Protein AF-A0A9X7PK60-F1 (afdb_monomer_lite)

Sequence (329 aa):
MDEAWLAFNPKISAFTTFVESELHIIEKRPQDRAWNMFLLDLDPHLLDILLQQPSKYEPFDTRSIVYINPAERTCKILRFLMTNQRHAFVLATPFEISLEQALSITVDMEGFQLYSQEENNQMAILKEELMAKYYQILAEEERNLKERASRTKVHLQEEMDDQNQTIPNLDKKINKWGKRIRSQEEMDEDLAKRFQALNSPYMKRKAELLIQSARQHILQQHTVKEDSEQSDMTTEEKVAMKKREERKEKILNHKVAGEMYINGNPRKWKELVLYKFNAVYRNEMTLPQLLDYLKRNNITFNQSEKLVIYPIREFLLYIAKEVGKDLNV

Structure (mmCIF, N/CA/C/O backbone):
data_AF-A0A9X7PK60-F1
#
_entry.id   AF-A0A9X7PK60-F1
#
loop_
_atom_site.group_PDB
_atom_site.id
_atom_site.type_symbol
_atom_site.label_atom_id
_atom_site.label_alt_id
_atom_site.label_comp_id
_atom_site.label_asym_id
_atom_site.label_entity_id
_atom_site.label_seq_id
_atom_site.pdbx_PDB_ins_code
_atom_site.Cartn_x
_atom_site.Cartn_y
_atom_site.Cartn_z
_atom_site.occupancy
_atom_site.B_iso_or_equiv
_atom_site.auth_seq_id
_atom_site.auth_comp_id
_atom_site.auth_asym_id
_atom_site.auth_atom_id
_atom_site.pdbx_PDB_model_num
ATOM 1 N N . MET A 1 1 ? -30.629 -22.079 19.087 1.00 35.59 1 MET A N 1
ATOM 2 C CA . MET A 1 1 ? -30.264 -21.291 20.278 1.00 35.59 1 MET A CA 1
ATOM 3 C C . MET A 1 1 ? -29.523 -20.099 19.723 1.00 35.59 1 MET A C 1
ATOM 5 O O . MET A 1 1 ? -28.493 -20.293 19.094 1.00 35.59 1 MET A O 1
ATOM 9 N N . ASP A 1 2 ? -30.177 -18.946 19.740 1.00 35.53 2 ASP A N 1
ATOM 10 C CA . ASP A 1 2 ? -29.937 -17.836 18.821 1.00 35.53 2 ASP A CA 1
ATOM 11 C C . ASP A 1 2 ? -28.570 -17.157 19.014 1.00 35.53 2 ASP A C 1
ATOM 13 O O . ASP A 1 2 ? -28.456 -16.160 19.710 1.00 35.53 2 ASP A O 1
ATOM 17 N N . GLU A 1 3 ? -27.540 -17.630 18.308 1.00 44.00 3 GLU A N 1
ATOM 18 C CA . GLU A 1 3 ? -26.334 -16.836 17.988 1.00 44.00 3 GLU A CA 1
ATOM 19 C C . GLU A 1 3 ? -26.627 -15.752 16.917 1.00 44.00 3 GLU A C 1
ATOM 21 O O . GLU A 1 3 ? -25.752 -14.985 16.526 1.00 44.00 3 GLU A O 1
ATOM 26 N N . ALA A 1 4 ? -27.879 -15.665 16.452 1.00 44.84 4 ALA A N 1
ATOM 27 C CA . ALA A 1 4 ? -28.353 -14.883 15.307 1.00 44.84 4 ALA A CA 1
ATOM 28 C C . ALA A 1 4 ? -28.484 -13.363 15.541 1.00 44.84 4 ALA A C 1
ATOM 30 O O . ALA A 1 4 ? -29.093 -12.668 14.731 1.00 44.84 4 ALA A O 1
ATOM 31 N N . TRP A 1 5 ? -27.947 -12.839 16.643 1.00 49.00 5 TRP A N 1
ATOM 32 C CA . TRP A 1 5 ? -28.059 -11.416 16.999 1.00 49.00 5 TRP A CA 1
ATOM 33 C C . TRP A 1 5 ? -26.882 -10.585 16.489 1.00 49.00 5 TRP A C 1
ATOM 35 O O . TRP A 1 5 ? -26.960 -9.362 16.431 1.00 49.00 5 TRP A O 1
ATOM 45 N N . LEU A 1 6 ? -25.805 -11.254 16.082 1.00 52.59 6 LEU A N 1
ATOM 46 C CA . LEU A 1 6 ? -24.677 -10.649 15.401 1.00 52.59 6 LEU A CA 1
ATOM 47 C C . LEU A 1 6 ? -24.702 -11.112 13.947 1.00 52.59 6 LEU A C 1
ATOM 49 O O . LEU A 1 6 ? -24.529 -12.295 13.665 1.00 52.59 6 LEU A O 1
ATOM 53 N N . ALA A 1 7 ? -24.802 -10.175 13.004 1.00 52.19 7 ALA A N 1
ATOM 54 C CA . ALA A 1 7 ? -24.423 -10.417 11.608 1.00 52.19 7 ALA A CA 1
ATOM 55 C C . ALA A 1 7 ? -22.889 -10.565 11.464 1.00 52.19 7 ALA A C 1
ATOM 57 O O . ALA A 1 7 ? -22.293 -10.133 10.482 1.00 52.19 7 ALA A O 1
ATOM 58 N N . PHE A 1 8 ? -22.231 -11.128 12.479 1.00 53.69 8 PHE A N 1
ATOM 59 C CA . PHE A 1 8 ? -20.800 -11.334 12.553 1.00 53.69 8 PHE A CA 1
ATOM 60 C C . PHE A 1 8 ? -20.541 -12.787 12.913 1.00 53.69 8 PHE A C 1
ATOM 62 O O . PHE A 1 8 ? -20.835 -13.238 14.019 1.00 53.69 8 PHE A O 1
ATOM 69 N N . ASN A 1 9 ? -19.962 -13.512 11.963 1.00 56.47 9 ASN A N 1
ATOM 70 C CA . ASN A 1 9 ? -19.426 -14.833 12.206 1.00 56.47 9 ASN A CA 1
ATOM 71 C C . ASN A 1 9 ? -17.910 -14.776 11.968 1.00 56.47 9 ASN A C 1
ATOM 73 O O . ASN A 1 9 ? -17.496 -14.695 10.806 1.00 56.47 9 ASN A O 1
ATOM 77 N N . PRO A 1 10 ? -17.079 -14.861 13.027 1.00 56.91 10 PRO A N 1
ATOM 78 C CA . PRO A 1 10 ? -15.626 -14.737 12.910 1.00 56.91 10 PRO A CA 1
ATOM 79 C C . PRO A 1 10 ? -15.004 -15.833 12.030 1.00 56.91 10 PRO A C 1
ATOM 81 O O . PRO A 1 10 ? -13.883 -15.679 11.559 1.00 56.91 10 PRO A O 1
ATOM 84 N N . LYS A 1 11 ? -15.729 -16.935 11.782 1.00 51.25 11 LYS A N 1
ATOM 85 C CA . LYS A 1 11 ? -15.290 -18.037 10.914 1.00 51.25 11 LYS A CA 1
ATOM 86 C C . LYS A 1 11 ? -15.609 -17.814 9.431 1.00 51.25 11 LYS A C 1
ATOM 88 O O . LYS A 1 11 ? -15.045 -18.519 8.602 1.00 51.25 11 LYS A O 1
ATOM 93 N N . ILE A 1 12 ? -16.526 -16.899 9.097 1.00 50.97 12 ILE A N 1
ATOM 94 C CA . ILE A 1 12 ? -17.010 -16.683 7.720 1.00 50.97 12 ILE A CA 1
ATOM 95 C C . ILE A 1 12 ? -16.394 -15.420 7.111 1.00 50.97 12 ILE A C 1
ATOM 97 O O . ILE A 1 12 ? -15.956 -15.455 5.963 1.00 50.97 12 ILE A O 1
ATOM 101 N N . SER A 1 13 ? -16.319 -14.317 7.860 1.00 51.28 13 SER A N 1
ATOM 102 C CA . SER A 1 13 ? -15.685 -13.085 7.383 1.00 51.28 13 SER A CA 1
ATOM 103 C C . SER A 1 13 ? -15.156 -12.233 8.533 1.00 51.28 13 SER A C 1
ATOM 105 O O . SER A 1 13 ? -15.843 -12.014 9.526 1.00 51.28 13 SER A O 1
ATOM 107 N N . ALA A 1 14 ? -13.953 -11.677 8.359 1.00 57.66 14 ALA A N 1
ATOM 108 C CA . ALA A 1 14 ? -13.414 -10.630 9.237 1.00 57.66 14 ALA A CA 1
ATOM 109 C C . ALA A 1 14 ? -14.111 -9.266 9.036 1.00 57.66 14 ALA A C 1
ATOM 111 O O . ALA A 1 14 ? -13.869 -8.321 9.786 1.00 57.66 14 ALA A O 1
ATOM 112 N N . PHE A 1 15 ? -14.963 -9.173 8.012 1.00 58.00 15 PHE A N 1
ATOM 113 C CA . PHE A 1 15 ? -15.719 -7.986 7.644 1.00 58.00 15 PHE A CA 1
ATOM 114 C C . PHE A 1 15 ? -17.101 -7.998 8.291 1.00 58.00 15 PHE A C 1
ATOM 116 O O . PHE A 1 15 ? -17.813 -9.005 8.208 1.00 58.00 15 PHE A O 1
ATOM 123 N N . THR A 1 16 ? -17.494 -6.856 8.850 1.00 63.47 16 THR A N 1
ATOM 124 C CA . THR A 1 16 ? -18.871 -6.554 9.247 1.00 63.47 16 THR A CA 1
ATOM 125 C C . THR A 1 16 ? -19.362 -5.301 8.534 1.00 63.47 16 THR A C 1
ATOM 127 O O . THR A 1 16 ? -18.618 -4.345 8.312 1.00 63.47 16 THR A O 1
ATOM 130 N N . THR A 1 17 ? -20.637 -5.301 8.159 1.00 60.28 17 THR A N 1
ATOM 131 C CA . THR A 1 17 ? -21.335 -4.108 7.670 1.00 60.28 17 THR A CA 1
ATOM 132 C C . THR A 1 17 ? -22.274 -3.634 8.764 1.00 60.28 17 THR A C 1
ATOM 134 O O . THR A 1 17 ? -23.221 -4.345 9.100 1.00 60.28 17 THR A O 1
ATOM 137 N N . PHE A 1 18 ? -22.011 -2.456 9.320 1.00 64.56 18 PHE A N 1
ATOM 138 C CA . PHE A 1 18 ? -22.894 -1.843 10.310 1.00 64.56 18 PHE A CA 1
ATOM 139 C C . PHE A 1 18 ? -24.037 -1.090 9.633 1.00 64.56 18 PHE A C 1
ATOM 141 O O . PHE A 1 18 ? -23.865 -0.496 8.564 1.00 64.56 18 PHE A O 1
ATOM 148 N N . VAL A 1 19 ? -25.206 -1.092 10.271 1.00 64.12 19 VAL A N 1
ATOM 149 C CA . VAL A 1 19 ? -26.346 -0.272 9.840 1.00 64.12 19 VAL A CA 1
ATOM 150 C C . VAL A 1 19 ? -26.100 1.182 10.257 1.00 64.12 19 VAL A C 1
ATOM 152 O O . VAL A 1 19 ? -25.475 1.449 11.283 1.00 64.12 19 VAL A O 1
ATOM 155 N N . GLU A 1 20 ? -26.611 2.155 9.495 1.00 58.06 20 GLU A N 1
ATOM 156 C CA . GLU A 1 20 ? -26.422 3.587 9.791 1.00 58.06 20 GLU A CA 1
ATOM 157 C C . GLU A 1 20 ? -26.856 3.963 11.219 1.00 58.06 20 GLU A C 1
ATOM 159 O O . GLU A 1 20 ? -26.215 4.800 11.847 1.00 58.06 20 GLU A O 1
ATOM 164 N N . SER A 1 21 ? -27.872 3.305 11.785 1.00 58.81 21 SER A N 1
ATOM 165 C CA . SER A 1 21 ? -28.301 3.500 13.177 1.00 58.81 21 SER A CA 1
ATOM 166 C C . SER A 1 21 ? -27.257 3.071 14.212 1.00 58.81 21 SER A C 1
ATOM 168 O O . SER A 1 21 ? -27.095 3.750 15.221 1.00 58.81 21 SER A O 1
ATOM 170 N N . GLU A 1 22 ? -26.524 1.982 13.966 1.00 66.94 22 GLU A N 1
ATOM 171 C CA . GLU A 1 22 ? -25.435 1.543 14.848 1.00 66.94 22 GLU A CA 1
ATOM 172 C C . GLU A 1 22 ? -24.284 2.552 14.794 1.00 66.94 22 GLU A C 1
ATOM 174 O O . GLU A 1 22 ? -23.721 2.898 15.828 1.00 66.94 22 GLU A O 1
ATOM 179 N N . LEU A 1 23 ? -24.012 3.123 13.613 1.00 65.50 23 LEU A N 1
ATOM 180 C CA . LEU A 1 23 ? -22.963 4.128 13.427 1.00 65.50 23 LEU A CA 1
ATOM 181 C C . LEU A 1 23 ? -23.170 5.415 14.241 1.00 65.50 23 LEU A C 1
ATOM 183 O O . LEU A 1 23 ? -22.184 6.033 14.647 1.00 65.50 23 LEU A O 1
ATOM 187 N N . HIS A 1 24 ? -24.424 5.797 14.501 1.00 62.59 24 HIS A N 1
ATOM 188 C CA . HIS A 1 24 ? -24.770 6.998 15.272 1.00 62.59 24 HIS A CA 1
ATOM 189 C C . HIS A 1 24 ? -24.642 6.815 16.791 1.00 62.59 24 HIS A C 1
ATOM 191 O O . HIS A 1 24 ? -24.513 7.805 17.505 1.00 62.59 24 HIS A O 1
ATOM 197 N N . ILE A 1 25 ? -24.682 5.576 17.291 1.00 65.62 25 ILE A N 1
ATOM 198 C CA . ILE A 1 25 ? -24.616 5.273 18.734 1.00 65.62 25 ILE A CA 1
ATOM 199 C C . ILE A 1 25 ? -23.157 5.135 19.205 1.00 65.62 25 ILE A C 1
ATOM 201 O O . ILE A 1 25 ? -22.867 5.189 20.400 1.00 65.62 25 ILE A O 1
ATOM 205 N N . ILE A 1 26 ? -22.216 4.976 18.273 1.00 70.69 26 ILE A N 1
ATOM 206 C CA . ILE A 1 26 ? -20.813 4.744 18.603 1.00 70.69 26 ILE A CA 1
ATOM 207 C C . ILE A 1 26 ? -20.111 6.062 18.919 1.00 70.69 26 ILE A C 1
ATOM 209 O O . ILE A 1 26 ? -19.742 6.830 18.028 1.00 70.69 26 ILE A O 1
ATOM 213 N N . GLU A 1 27 ? -19.848 6.275 20.201 1.00 68.38 27 GLU A N 1
ATOM 214 C CA . GLU A 1 27 ? -18.969 7.337 20.675 1.00 68.38 27 GLU A CA 1
ATOM 215 C C . GLU A 1 27 ? -17.544 6.824 20.878 1.00 68.38 27 GLU A C 1
ATOM 217 O O . GLU A 1 27 ? -17.324 5.746 21.431 1.00 68.38 27 GLU A O 1
ATOM 222 N N . LYS A 1 28 ? -16.561 7.633 20.472 1.00 71.31 28 LYS A N 1
ATOM 223 C CA . LYS A 1 28 ? -15.145 7.282 20.589 1.00 71.31 28 LYS A CA 1
ATOM 224 C C . LYS A 1 28 ? -14.696 7.349 22.042 1.00 71.31 28 LYS A C 1
ATOM 226 O O . LYS A 1 28 ? -14.626 8.429 22.637 1.00 71.31 28 LYS A O 1
ATOM 231 N N . ARG A 1 29 ? -14.334 6.201 22.598 1.00 72.94 29 ARG A N 1
ATOM 232 C CA . ARG A 1 29 ? -13.868 6.094 23.978 1.00 72.94 29 ARG A CA 1
ATOM 233 C C . ARG A 1 29 ? -12.337 6.234 24.064 1.00 72.94 29 ARG A C 1
ATOM 235 O O . ARG A 1 29 ? -11.646 6.065 23.055 1.00 72.94 29 ARG A O 1
ATOM 242 N N . PRO A 1 30 ? -11.760 6.550 25.243 1.00 71.31 30 PRO A N 1
ATOM 243 C CA . PRO A 1 30 ? -10.302 6.562 25.440 1.00 71.31 30 PRO A CA 1
ATOM 244 C C . PRO A 1 30 ? -9.621 5.265 24.984 1.00 71.31 30 PRO A C 1
ATOM 246 O O . PRO A 1 30 ? -8.510 5.290 24.463 1.00 71.31 30 PRO A O 1
ATOM 249 N N . GLN A 1 31 ? -10.339 4.153 25.109 1.00 73.88 31 GLN A N 1
ATOM 250 C CA . GLN A 1 31 ? -9.932 2.822 24.678 1.00 73.88 31 GLN A CA 1
ATOM 251 C C . GLN A 1 31 ? -9.703 2.735 23.172 1.00 73.88 31 GLN A C 1
ATOM 253 O O . GLN A 1 31 ? -8.665 2.266 22.715 1.00 73.88 31 GLN A O 1
ATOM 258 N N . ASP A 1 32 ? -10.622 3.288 22.388 1.00 74.50 32 ASP A N 1
ATOM 259 C CA . ASP A 1 32 ? -10.477 3.330 20.938 1.00 74.50 32 ASP A CA 1
ATOM 260 C C . ASP A 1 32 ? -9.268 4.196 20.539 1.00 74.50 32 ASP A C 1
ATOM 262 O O . ASP A 1 32 ? -8.553 3.908 19.582 1.00 74.50 32 ASP A O 1
ATOM 266 N N . ARG A 1 33 ? -8.948 5.245 21.309 1.00 76.62 33 ARG A N 1
ATOM 267 C CA . ARG A 1 33 ? -7.730 6.039 21.070 1.00 76.62 33 ARG A CA 1
ATOM 268 C C . ARG A 1 33 ? -6.458 5.227 21.313 1.00 76.62 33 ARG A C 1
ATOM 270 O O . ARG A 1 33 ? -5.539 5.347 20.512 1.00 76.62 33 ARG A O 1
ATOM 277 N N . ALA A 1 34 ? -6.416 4.392 22.352 1.00 76.88 34 ALA A N 1
ATOM 278 C CA . ALA A 1 34 ? -5.273 3.516 22.619 1.00 76.88 34 ALA A CA 1
ATOM 279 C C . ALA A 1 34 ? -5.049 2.512 21.476 1.00 76.88 34 ALA A C 1
ATOM 281 O O . ALA A 1 34 ? -3.928 2.374 20.996 1.00 76.88 34 ALA A O 1
ATOM 282 N N . TRP A 1 35 ? -6.124 1.908 20.962 1.00 77.94 35 TRP A N 1
ATOM 283 C CA . TRP A 1 35 ? -6.062 1.049 19.776 1.00 77.94 35 TRP A CA 1
ATOM 284 C C . TRP A 1 35 ? -5.596 1.797 18.523 1.00 77.94 35 TRP A C 1
ATOM 286 O O . TRP A 1 35 ? -4.784 1.269 17.772 1.00 77.94 35 TRP A O 1
ATOM 296 N N . ASN A 1 36 ? -6.053 3.035 18.301 1.00 80.50 36 ASN A N 1
ATOM 297 C CA . ASN A 1 36 ? -5.556 3.847 17.185 1.00 80.50 36 ASN A CA 1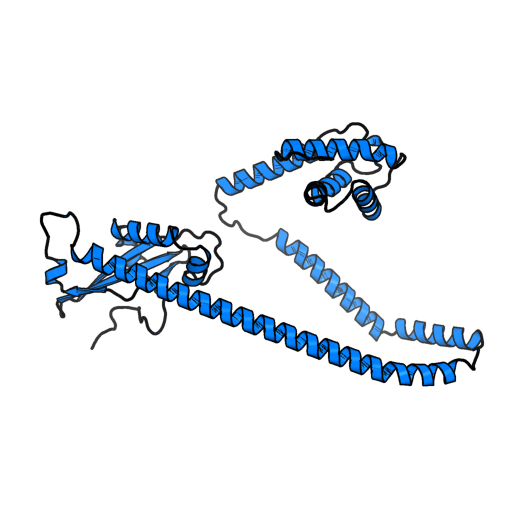
ATOM 298 C C . ASN A 1 36 ? -4.050 4.117 17.311 1.00 80.50 36 ASN A C 1
ATOM 300 O O . ASN A 1 36 ? -3.337 3.985 16.325 1.00 80.50 36 ASN A O 1
ATOM 304 N N . MET A 1 37 ? -3.564 4.465 18.507 1.00 77.38 37 MET A N 1
ATOM 305 C CA . MET A 1 37 ? -2.132 4.687 18.741 1.00 77.38 37 MET A CA 1
ATOM 306 C C . MET A 1 37 ? -1.320 3.412 18.504 1.00 77.38 37 MET A C 1
ATOM 308 O O . MET A 1 37 ? -0.338 3.454 17.777 1.00 77.38 37 MET A O 1
ATOM 312 N N . PHE A 1 38 ? -1.778 2.272 19.025 1.00 81.44 38 PHE A N 1
ATOM 313 C CA . PHE A 1 38 ? -1.144 0.977 18.777 1.00 81.44 38 PHE A CA 1
ATOM 314 C C . PHE A 1 38 ? -1.054 0.651 17.279 1.00 81.44 38 PHE A C 1
ATOM 316 O O . PHE A 1 38 ? -0.006 0.219 16.809 1.00 81.44 38 PHE A O 1
ATOM 323 N N . LEU A 1 39 ? -2.125 0.889 16.516 1.00 78.75 39 LEU A N 1
ATOM 324 C CA . LEU A 1 39 ? -2.124 0.650 15.071 1.00 78.75 39 LEU A CA 1
ATOM 325 C C . LEU A 1 39 ? -1.248 1.642 14.295 1.00 78.75 39 LEU A C 1
ATOM 327 O O . LEU A 1 39 ? -0.683 1.267 13.273 1.00 78.75 39 LEU A O 1
ATOM 331 N N . LEU A 1 40 ? -1.125 2.886 14.765 1.00 77.06 40 LEU A N 1
ATOM 332 C CA . LEU A 1 40 ? -0.203 3.875 14.198 1.00 77.06 40 LEU A CA 1
ATOM 333 C C . LEU A 1 40 ? 1.266 3.531 14.484 1.00 77.06 40 LEU A C 1
ATOM 335 O O . LEU A 1 40 ? 2.126 3.855 13.669 1.00 77.06 40 LEU A O 1
ATOM 339 N N . ASP A 1 41 ? 1.539 2.870 15.610 1.00 78.62 41 ASP A N 1
ATOM 340 C CA . ASP A 1 41 ? 2.875 2.404 15.996 1.00 78.62 41 ASP A CA 1
ATOM 341 C C . ASP A 1 41 ? 3.283 1.088 15.295 1.00 78.62 41 ASP A C 1
ATOM 343 O O . ASP A 1 41 ? 4.442 0.675 15.385 1.00 78.62 41 ASP A O 1
ATOM 347 N N . LEU A 1 42 ? 2.358 0.400 14.610 1.00 78.75 42 LEU A N 1
ATOM 348 C CA . LEU A 1 42 ? 2.664 -0.807 13.835 1.00 78.75 42 LEU A CA 1
ATOM 349 C C . LEU A 1 42 ? 3.414 -0.481 12.538 1.00 78.75 42 LEU A C 1
ATOM 351 O O . LEU A 1 42 ? 3.239 0.573 11.927 1.00 78.75 42 LEU A O 1
ATOM 355 N N . ASP A 1 43 ? 4.208 -1.447 12.069 1.00 74.94 43 ASP A N 1
ATOM 356 C CA . ASP A 1 43 ? 4.888 -1.334 10.781 1.00 74.94 43 ASP A CA 1
ATOM 357 C C . ASP A 1 43 ? 3.865 -1.166 9.637 1.00 74.94 43 ASP A C 1
ATOM 359 O O . ASP A 1 43 ? 2.890 -1.928 9.573 1.00 74.94 43 ASP A O 1
ATOM 363 N N . PRO A 1 44 ? 4.096 -0.249 8.674 1.00 73.62 44 PRO A N 1
ATOM 364 C CA . PRO A 1 44 ? 3.156 0.018 7.580 1.00 73.62 44 PRO A CA 1
ATOM 365 C C . PRO A 1 44 ? 2.764 -1.232 6.779 1.00 73.62 44 PRO A C 1
ATOM 367 O O . PRO A 1 44 ? 1.614 -1.383 6.383 1.00 73.62 44 PRO A O 1
ATOM 370 N N . HIS A 1 45 ? 3.697 -2.172 6.608 1.00 73.56 45 HIS A N 1
ATOM 371 C CA . HIS A 1 45 ? 3.449 -3.435 5.909 1.00 73.56 45 HIS A CA 1
ATOM 372 C C . HIS A 1 45 ? 2.480 -4.368 6.648 1.00 73.56 45 HIS A C 1
ATOM 374 O O . HIS A 1 45 ? 1.745 -5.121 6.012 1.00 73.56 45 HIS A O 1
ATOM 380 N N . LEU A 1 46 ? 2.450 -4.329 7.983 1.00 74.62 46 LEU A N 1
ATOM 381 C CA . LEU A 1 46 ? 1.489 -5.108 8.770 1.00 74.62 46 LEU A CA 1
ATOM 382 C C . LEU A 1 46 ? 0.097 -4.483 8.699 1.00 74.62 46 LEU A C 1
ATOM 384 O O . LEU A 1 46 ? -0.901 -5.201 8.634 1.00 74.62 46 LEU A O 1
ATOM 388 N N . LEU A 1 47 ? 0.037 -3.150 8.664 1.00 73.25 47 LEU A N 1
ATOM 389 C CA . LEU A 1 47 ? -1.207 -2.416 8.468 1.00 73.25 47 LEU A CA 1
ATOM 390 C C . LEU A 1 47 ? -1.801 -2.689 7.076 1.00 73.25 47 LEU A C 1
ATOM 392 O O . LEU A 1 47 ? -3.003 -2.919 6.968 1.00 73.25 47 LEU A O 1
ATOM 396 N N . ASP A 1 48 ? -0.964 -2.761 6.036 1.00 73.25 48 ASP A N 1
ATOM 397 C CA . ASP A 1 48 ? -1.379 -3.151 4.680 1.00 73.25 48 ASP A CA 1
ATOM 398 C C . ASP A 1 48 ? -2.015 -4.547 4.648 1.00 73.25 48 ASP A C 1
ATOM 400 O O . ASP A 1 48 ? -3.042 -4.760 4.000 1.00 73.25 48 ASP A O 1
ATOM 404 N N . ILE A 1 49 ? -1.433 -5.504 5.379 1.00 74.75 49 ILE A N 1
ATOM 405 C CA . ILE A 1 49 ? -1.985 -6.861 5.501 1.00 74.75 49 ILE A CA 1
ATOM 406 C C . ILE A 1 49 ? -3.346 -6.835 6.191 1.00 74.75 49 ILE A C 1
ATOM 408 O O . ILE A 1 49 ? -4.264 -7.543 5.769 1.00 74.75 49 ILE A O 1
ATOM 412 N N . LEU A 1 50 ? -3.483 -6.035 7.249 1.00 72.50 50 LEU A N 1
ATOM 413 C CA . LEU A 1 50 ? -4.729 -5.922 8.000 1.00 72.50 50 LEU A CA 1
ATOM 414 C C . LEU A 1 50 ? -5.841 -5.283 7.159 1.00 72.50 50 LEU A C 1
ATOM 416 O O . LEU A 1 50 ? -6.966 -5.777 7.162 1.00 72.50 50 LEU A O 1
ATOM 420 N N . LEU A 1 51 ? -5.521 -4.229 6.406 1.00 69.00 51 LEU A N 1
ATOM 421 C CA . LEU A 1 51 ? -6.472 -3.521 5.546 1.00 69.00 51 LEU A CA 1
ATOM 422 C C . LEU A 1 51 ? -6.760 -4.260 4.229 1.00 69.00 51 LEU A C 1
ATOM 424 O O . LEU A 1 51 ? -7.698 -3.894 3.523 1.00 69.00 51 LEU A O 1
ATOM 428 N N . GLN A 1 52 ? -5.974 -5.294 3.891 1.00 65.00 52 GLN A N 1
ATOM 429 C CA . GLN A 1 52 ? -6.062 -6.076 2.645 1.00 65.00 52 GLN A CA 1
ATOM 430 C C . GLN A 1 52 ? -6.070 -5.219 1.364 1.00 65.00 52 GLN A C 1
ATOM 432 O O . GLN A 1 52 ? -6.458 -5.683 0.290 1.00 65.00 52 GLN A O 1
ATOM 437 N N . GLN A 1 53 ? -5.628 -3.967 1.463 1.00 58.25 53 GLN A N 1
ATOM 438 C CA . GLN A 1 53 ? -5.514 -3.021 0.366 1.00 58.25 53 GLN A CA 1
ATOM 439 C C . GLN A 1 53 ? -4.160 -2.318 0.476 1.00 58.25 53 GLN A C 1
ATOM 441 O O . GLN A 1 53 ? -3.744 -1.980 1.584 1.00 58.25 53 GLN A O 1
ATOM 446 N N . PRO A 1 54 ? -3.465 -2.085 -0.651 1.00 46.69 54 PRO A N 1
ATOM 447 C CA . PRO A 1 54 ? -2.221 -1.332 -0.639 1.00 46.69 54 PRO A CA 1
ATOM 448 C C . PRO A 1 54 ? -2.524 0.083 -0.145 1.00 46.69 54 PRO A C 1
ATOM 450 O O . PRO A 1 54 ? -3.276 0.814 -0.797 1.00 46.69 54 PRO A O 1
ATOM 453 N N . SER A 1 55 ? -1.972 0.450 1.011 1.00 46.41 55 SER A N 1
ATOM 454 C CA . SER A 1 55 ? -2.177 1.747 1.649 1.00 46.41 55 SER A CA 1
ATOM 455 C C . SER A 1 55 ? -2.014 2.909 0.670 1.00 46.41 55 SER A C 1
ATOM 457 O O . SER A 1 55 ? -0.926 3.336 0.285 1.00 46.41 55 SER A O 1
ATOM 459 N N . LYS A 1 56 ? -3.147 3.511 0.326 1.00 49.00 56 LYS A N 1
ATOM 460 C CA . LYS A 1 56 ? -3.219 4.945 0.075 1.00 49.00 56 LYS A CA 1
ATOM 461 C C . LYS A 1 56 ? -3.904 5.577 1.269 1.00 49.00 56 LYS A C 1
ATOM 463 O O . LYS A 1 56 ? -5.073 5.898 1.155 1.00 49.00 56 LYS A O 1
ATOM 468 N N . TYR A 1 57 ? -3.186 5.703 2.389 1.00 52.91 57 TYR A N 1
ATOM 469 C CA . TYR A 1 57 ? -3.512 6.603 3.508 1.00 52.91 57 TYR A CA 1
ATOM 470 C C . TYR A 1 57 ? -5.015 6.796 3.783 1.00 52.91 57 TYR A C 1
ATOM 472 O O . TYR A 1 57 ? -5.463 7.929 3.967 1.00 52.91 57 TYR A O 1
ATOM 480 N N . GLU A 1 58 ? -5.820 5.728 3.756 1.00 59.91 58 GLU A N 1
ATOM 481 C CA . GLU A 1 58 ? -7.234 5.891 4.057 1.00 59.91 58 GLU A CA 1
ATOM 482 C C . GLU A 1 58 ? -7.324 6.172 5.558 1.00 59.91 58 GLU A C 1
ATOM 484 O O . GLU A 1 58 ? -6.711 5.445 6.349 1.00 59.91 58 GLU A O 1
ATOM 489 N N . PRO A 1 59 ? -8.026 7.239 5.972 1.00 66.12 59 PRO A N 1
ATOM 490 C CA . PRO A 1 59 ? -8.231 7.499 7.382 1.00 66.12 59 PRO A CA 1
ATOM 491 C C . PRO A 1 59 ? -8.974 6.300 7.970 1.00 66.12 59 PRO A C 1
ATOM 493 O O . PRO A 1 59 ? -10.097 5.988 7.572 1.00 66.12 59 PRO A O 1
ATOM 496 N N . PHE A 1 60 ? -8.315 5.613 8.896 1.00 72.81 60 PHE A N 1
ATOM 497 C CA . PHE A 1 60 ? -8.920 4.553 9.678 1.00 72.81 60 PHE A CA 1
ATOM 498 C C . PHE A 1 60 ? -9.301 5.089 11.053 1.00 72.81 60 PHE A C 1
ATOM 500 O O . PHE A 1 60 ? -8.602 5.919 11.636 1.00 72.81 60 PHE A O 1
ATOM 507 N N . ASP A 1 61 ? -10.429 4.615 11.568 1.00 77.38 61 ASP A N 1
ATOM 508 C CA . ASP A 1 61 ? -10.900 4.964 12.902 1.00 77.38 61 ASP A CA 1
ATOM 509 C C . ASP A 1 61 ? -11.299 3.689 13.632 1.00 77.38 61 ASP A C 1
ATOM 511 O O . ASP A 1 61 ? -12.244 3.000 13.237 1.00 77.38 61 ASP A O 1
ATOM 515 N N . THR A 1 62 ? -10.571 3.348 14.693 1.00 78.25 62 THR A N 1
ATOM 516 C CA . THR A 1 62 ? -11.002 2.259 15.568 1.00 78.25 62 THR A CA 1
ATOM 517 C C . THR A 1 62 ? -12.188 2.696 16.412 1.00 78.25 62 THR A C 1
ATOM 519 O O . THR A 1 62 ? -12.262 3.823 16.911 1.00 78.25 62 THR A O 1
ATOM 522 N N . ARG A 1 63 ? -13.139 1.780 16.546 1.00 77.00 63 ARG A N 1
ATOM 523 C CA . ARG A 1 63 ? -14.405 1.969 17.235 1.00 77.00 63 ARG A CA 1
ATOM 524 C C . ARG A 1 63 ? -14.808 0.686 17.946 1.00 77.00 63 ARG A C 1
ATOM 526 O O . ARG A 1 63 ? -14.333 -0.408 17.628 1.00 77.00 63 ARG A O 1
ATOM 533 N N . SER A 1 64 ? -15.698 0.834 18.919 1.00 76.81 64 SER A N 1
ATOM 534 C CA . SER A 1 64 ? -16.194 -0.282 19.710 1.00 76.81 64 SER A CA 1
ATOM 535 C C . SER A 1 64 ? -17.702 -0.265 19.863 1.00 76.81 64 SER A C 1
ATOM 537 O O . SER A 1 64 ? -18.324 0.792 19.958 1.00 76.81 64 SER A O 1
ATOM 539 N N . ILE A 1 65 ? -18.287 -1.460 19.884 1.00 75.88 65 ILE A N 1
ATOM 540 C CA . ILE A 1 65 ? -19.700 -1.672 20.198 1.00 75.88 65 ILE A CA 1
ATOM 541 C C . ILE A 1 65 ? -19.785 -2.765 21.254 1.00 75.88 65 ILE A C 1
ATOM 543 O O . ILE A 1 65 ? -19.077 -3.772 21.190 1.00 75.88 65 ILE A O 1
ATOM 547 N N . VAL A 1 66 ? -20.670 -2.553 22.223 1.00 76.31 66 VAL A N 1
ATOM 548 C CA . VAL A 1 66 ? -20.987 -3.531 23.259 1.00 76.31 66 VAL A CA 1
ATOM 549 C C . VAL A 1 66 ? -22.378 -4.083 22.994 1.00 76.31 66 VAL A C 1
ATOM 551 O O . VAL A 1 66 ? -23.354 -3.337 22.959 1.00 76.31 66 VAL A O 1
ATOM 554 N N . TYR A 1 67 ? -22.465 -5.397 22.842 1.00 76.25 67 TYR A N 1
ATOM 555 C CA . TYR A 1 67 ? -23.717 -6.131 22.748 1.00 76.25 67 TYR A CA 1
ATOM 556 C C . TYR A 1 67 ? -24.019 -6.753 24.105 1.00 76.25 67 TYR A C 1
ATOM 558 O O . TYR A 1 67 ? -23.195 -7.474 24.664 1.00 76.25 67 TYR A O 1
ATOM 566 N N . ILE A 1 68 ? -25.198 -6.465 24.646 1.00 75.31 68 ILE A N 1
ATOM 567 C CA . ILE A 1 68 ? -25.616 -6.955 25.960 1.00 75.31 68 ILE A CA 1
ATOM 568 C C . ILE A 1 68 ? -26.647 -8.056 25.749 1.00 75.31 68 ILE A C 1
ATOM 570 O O . ILE A 1 68 ? -27.701 -7.808 25.163 1.00 75.31 68 ILE A O 1
ATOM 574 N N . ASN A 1 69 ? -26.361 -9.257 26.253 1.00 79.56 69 ASN A N 1
ATOM 575 C CA . ASN A 1 69 ? -27.332 -10.337 26.342 1.00 79.56 69 ASN A CA 1
ATOM 576 C C . ASN A 1 69 ? -27.926 -10.376 27.764 1.00 79.56 69 ASN A C 1
ATOM 578 O O . ASN A 1 69 ? -27.287 -10.890 28.690 1.00 79.56 69 ASN A O 1
ATOM 582 N N . PRO A 1 70 ? -29.152 -9.860 27.973 1.00 76.06 70 PRO A N 1
ATOM 583 C CA . PRO A 1 70 ? -29.765 -9.835 29.297 1.00 76.06 70 PRO A CA 1
ATOM 584 C C . PRO A 1 70 ? -30.139 -11.231 29.814 1.00 76.06 70 PRO A C 1
ATOM 586 O O . PRO A 1 70 ? -30.202 -11.419 31.028 1.00 76.06 70 PRO A O 1
ATOM 589 N N . ALA A 1 71 ? -30.374 -12.209 28.930 1.00 79.00 71 ALA A N 1
ATOM 590 C CA . ALA A 1 71 ? -30.773 -13.560 29.324 1.00 79.00 71 ALA A CA 1
ATOM 591 C C . ALA A 1 71 ? -29.598 -14.355 29.912 1.00 79.00 71 ALA A C 1
ATOM 593 O O . ALA A 1 71 ? -29.742 -15.010 30.941 1.00 79.00 71 ALA A O 1
ATOM 594 N N . GLU A 1 72 ? -28.426 -14.252 29.285 1.00 79.44 72 GLU A N 1
ATOM 595 C CA . GLU A 1 72 ? -27.200 -14.930 29.727 1.00 79.44 72 GLU A CA 1
ATOM 596 C C . GLU A 1 72 ? -26.404 -14.111 30.750 1.00 79.44 72 GLU A C 1
ATOM 598 O O . GLU A 1 72 ? -25.456 -14.622 31.340 1.00 79.44 72 GLU A O 1
ATOM 603 N N . ARG A 1 73 ? -26.796 -12.849 30.984 1.00 79.31 73 ARG A N 1
ATOM 604 C CA . ARG A 1 73 ? -26.037 -11.876 31.786 1.00 79.31 73 ARG A CA 1
ATOM 605 C C . ARG A 1 73 ? -24.593 -11.748 31.296 1.00 79.31 73 ARG A C 1
ATOM 607 O O . ARG A 1 73 ? -23.664 -11.680 32.099 1.00 79.31 73 ARG A O 1
ATOM 614 N N . THR A 1 74 ? -24.411 -11.693 29.982 1.00 78.75 74 THR A N 1
ATOM 615 C CA . THR A 1 74 ? -23.107 -11.537 29.332 1.00 78.75 74 THR A CA 1
ATOM 616 C C . THR A 1 74 ? -23.098 -10.308 28.430 1.00 78.75 74 THR A C 1
ATOM 618 O O . THR A 1 74 ? -24.112 -9.910 27.855 1.00 78.75 74 THR A O 1
ATOM 621 N N . CYS A 1 75 ? -21.932 -9.687 28.317 1.00 75.75 75 CYS A N 1
ATOM 622 C CA . CYS A 1 75 ? -21.655 -8.543 27.466 1.00 75.75 75 CYS A CA 1
ATOM 623 C C . CYS A 1 75 ? -20.546 -8.936 26.495 1.00 75.75 75 CYS A C 1
ATOM 625 O O . CYS A 1 75 ? -19.479 -9.360 26.935 1.00 75.75 75 CYS A O 1
ATOM 627 N N . LYS A 1 76 ? -20.775 -8.769 25.191 1.00 77.31 76 LYS A N 1
ATOM 628 C CA . LYS A 1 76 ? -19.758 -8.976 24.156 1.00 77.31 76 LYS A CA 1
ATOM 629 C C . LYS A 1 76 ? -19.274 -7.636 23.627 1.00 77.31 76 LYS A C 1
ATOM 631 O O . LYS A 1 76 ? -20.078 -6.840 23.148 1.00 77.31 76 LYS A O 1
ATOM 636 N N . ILE A 1 77 ? -17.974 -7.384 23.694 1.00 76.56 77 ILE A N 1
ATOM 637 C CA . ILE A 1 77 ? -17.347 -6.176 23.159 1.00 76.56 77 ILE A CA 1
ATOM 638 C C . ILE A 1 77 ? -16.685 -6.522 21.834 1.00 76.56 77 ILE A C 1
ATOM 640 O O . ILE A 1 77 ? -15.809 -7.385 21.764 1.00 76.56 77 ILE A O 1
ATOM 644 N N . LEU A 1 78 ? -17.098 -5.821 20.784 1.00 76.62 78 LEU A N 1
ATOM 645 C CA . LEU A 1 78 ? -16.503 -5.907 19.461 1.00 76.62 78 LEU A CA 1
ATOM 646 C C . LEU A 1 78 ? -15.654 -4.669 19.206 1.00 76.62 78 LEU A C 1
ATOM 648 O O . LEU A 1 78 ? -16.134 -3.541 19.334 1.00 76.62 78 LEU A O 1
ATOM 652 N N . ARG A 1 79 ? -14.395 -4.896 18.825 1.00 78.56 79 ARG A N 1
ATOM 653 C CA . ARG A 1 79 ? -13.467 -3.863 18.356 1.00 78.56 79 ARG A CA 1
ATOM 654 C C . ARG A 1 79 ? -13.357 -3.963 16.849 1.00 78.56 79 ARG A C 1
ATOM 656 O O . ARG A 1 79 ? -13.039 -5.030 16.324 1.00 78.56 79 ARG A O 1
ATOM 663 N N . PHE A 1 80 ? -13.589 -2.857 16.163 1.00 77.06 80 PHE A N 1
ATOM 664 C CA . PHE A 1 80 ? -13.482 -2.814 14.716 1.00 77.06 80 PHE A CA 1
ATOM 665 C C . PHE A 1 80 ? -12.808 -1.540 14.240 1.00 77.06 80 PHE A C 1
ATOM 667 O O . PHE A 1 80 ? -12.800 -0.511 14.912 1.00 77.06 80 PHE A O 1
ATOM 674 N N . LEU A 1 81 ? -12.233 -1.637 13.055 1.00 77.44 81 LEU A N 1
ATOM 675 C CA . LEU A 1 81 ? -11.612 -0.552 12.331 1.00 77.44 81 LEU A CA 1
ATOM 676 C C . LEU A 1 81 ? -12.541 -0.149 11.194 1.00 77.44 81 LEU A C 1
ATOM 678 O O . LEU A 1 81 ? -12.849 -0.962 10.327 1.00 77.44 81 LEU A O 1
ATOM 682 N N . MET A 1 82 ? -12.996 1.099 11.222 1.00 72.00 82 MET A N 1
ATOM 683 C CA . MET A 1 82 ? -13.802 1.699 10.164 1.00 72.00 82 MET A CA 1
ATOM 684 C C . MET A 1 82 ? -12.890 2.337 9.121 1.00 72.00 82 MET A C 1
ATOM 686 O O . MET A 1 82 ? -12.045 3.161 9.474 1.00 72.00 82 MET A O 1
ATOM 690 N N . THR A 1 83 ? -13.105 2.006 7.849 1.00 69.19 83 THR A N 1
ATOM 691 C CA . THR A 1 83 ? -12.557 2.760 6.713 1.00 69.19 83 THR A CA 1
ATOM 692 C C . THR A 1 83 ? -13.655 3.580 6.030 1.00 69.19 83 THR A C 1
ATOM 694 O O . THR A 1 83 ? -14.853 3.371 6.254 1.00 69.19 83 THR A O 1
ATOM 697 N N . ASN A 1 84 ? -13.265 4.521 5.165 1.00 61.25 84 ASN A N 1
ATOM 698 C CA . ASN A 1 84 ? -14.197 5.385 4.424 1.00 61.25 84 ASN A CA 1
ATOM 699 C C . ASN A 1 84 ? -15.226 4.603 3.590 1.00 61.25 84 ASN A C 1
ATOM 701 O O . ASN A 1 84 ? -16.313 5.103 3.305 1.00 61.25 84 ASN A O 1
ATOM 705 N N . GLN A 1 85 ? -14.908 3.362 3.225 1.00 58.81 85 GLN A N 1
ATOM 706 C CA . GLN A 1 85 ? -15.718 2.523 2.346 1.00 58.81 85 GLN A CA 1
ATOM 707 C C . GLN A 1 85 ? -16.873 1.798 3.074 1.00 58.81 85 GLN A C 1
ATOM 709 O O . GLN A 1 85 ? -17.436 0.853 2.533 1.00 58.81 85 GLN A O 1
ATOM 714 N N . ARG A 1 86 ? -17.253 2.219 4.296 1.00 57.44 86 ARG A N 1
ATOM 715 C CA . ARG A 1 86 ? -18.271 1.568 5.164 1.00 57.44 86 ARG A CA 1
ATOM 716 C C . ARG A 1 86 ? -17.957 0.106 5.527 1.00 57.44 86 ARG A C 1
ATOM 718 O O . ARG A 1 86 ? -18.795 -0.572 6.120 1.00 57.44 86 ARG A O 1
ATOM 725 N N . HIS A 1 87 ? -16.762 -0.375 5.201 1.00 61.72 87 HIS A N 1
ATOM 726 C CA . HIS A 1 87 ? -16.279 -1.680 5.618 1.00 61.72 87 HIS A CA 1
ATOM 727 C C . HIS A 1 87 ? -15.675 -1.558 7.015 1.00 61.72 87 HIS A C 1
ATOM 729 O O . HIS A 1 87 ? -14.830 -0.693 7.261 1.00 61.72 87 HIS A O 1
ATOM 735 N N . ALA A 1 88 ? -16.129 -2.415 7.928 1.00 66.00 88 ALA A N 1
ATOM 736 C CA . ALA A 1 88 ? -15.555 -2.523 9.253 1.00 66.00 88 ALA A CA 1
ATOM 737 C C . ALA A 1 88 ? -14.774 -3.831 9.379 1.00 66.00 88 ALA A C 1
ATOM 739 O O . ALA A 1 88 ? -15.302 -4.912 9.109 1.00 66.00 88 ALA A O 1
ATOM 740 N N . PHE A 1 89 ? -13.513 -3.721 9.781 1.00 68.81 89 PHE A N 1
ATOM 741 C CA . PHE A 1 89 ? -12.639 -4.860 10.032 1.00 68.81 89 PHE A CA 1
ATOM 742 C C . PHE A 1 89 ? -12.643 -5.168 11.515 1.00 68.81 89 PHE A C 1
ATOM 744 O O . PHE A 1 89 ? -12.266 -4.313 12.312 1.00 68.81 89 PHE A O 1
ATOM 751 N N . VAL A 1 90 ? -13.038 -6.375 11.904 1.00 69.69 90 VAL A N 1
ATOM 752 C CA . VAL A 1 90 ? -12.946 -6.780 13.307 1.00 69.69 90 VAL A CA 1
ATOM 753 C C . VAL A 1 90 ? -11.481 -7.034 13.650 1.00 69.69 90 VAL A C 1
ATOM 755 O O . VAL A 1 90 ? -10.821 -7.851 13.013 1.00 69.69 90 VAL A O 1
ATOM 758 N N . LEU A 1 91 ? -10.969 -6.291 14.633 1.00 65.50 91 LEU A N 1
ATOM 759 C CA . LEU A 1 91 ? -9.551 -6.310 14.995 1.00 65.50 91 LEU A CA 1
ATOM 760 C C . LEU A 1 91 ? -9.197 -7.576 15.775 1.00 65.50 91 LEU A C 1
ATOM 762 O O . LEU A 1 91 ? -8.191 -8.208 15.490 1.00 65.50 91 LEU A O 1
ATOM 766 N N . ALA A 1 92 ? -10.036 -7.964 16.731 1.00 66.12 92 ALA A N 1
ATOM 767 C CA . ALA A 1 92 ? -9.759 -9.069 17.640 1.00 66.12 92 ALA A CA 1
ATOM 768 C C . ALA A 1 92 ? -10.997 -9.938 17.861 1.00 66.12 92 ALA A C 1
ATOM 770 O O . ALA A 1 92 ? -12.125 -9.548 17.541 1.00 66.12 92 ALA A O 1
ATOM 771 N N . THR A 1 93 ? -10.791 -11.117 18.447 1.00 66.81 93 THR A N 1
ATOM 772 C CA . THR A 1 93 ? -11.902 -11.952 18.900 1.00 66.81 93 THR A CA 1
ATOM 773 C C . THR A 1 93 ? -12.797 -11.169 19.868 1.00 66.81 93 THR A C 1
ATOM 775 O O . THR A 1 93 ? -12.269 -10.447 20.718 1.00 66.81 93 THR A O 1
ATOM 778 N N . PRO A 1 94 ? -14.133 -11.300 19.764 1.00 70.25 94 PRO A N 1
ATOM 779 C CA . PRO A 1 94 ? -15.061 -10.592 20.640 1.00 70.25 94 PRO A CA 1
ATOM 780 C C . PRO A 1 94 ? -14.750 -10.893 22.105 1.00 70.25 94 PRO A C 1
ATOM 782 O O . PRO A 1 94 ? -14.607 -12.058 22.475 1.00 70.25 94 PRO A O 1
ATOM 785 N N . PHE A 1 95 ? -14.670 -9.857 22.935 1.00 72.12 95 PHE A N 1
ATOM 786 C CA . PHE A 1 95 ? -14.415 -10.028 24.360 1.00 72.12 95 PHE A CA 1
ATOM 787 C C . PHE A 1 95 ? -15.724 -10.272 25.102 1.00 72.12 95 PHE A C 1
ATOM 789 O O . PHE A 1 95 ? -16.657 -9.487 24.953 1.00 72.12 95 PHE A O 1
ATOM 796 N N . GLU A 1 96 ? -15.798 -11.330 25.906 1.00 74.50 96 GLU A N 1
ATOM 797 C CA . GLU A 1 96 ? -16.987 -11.656 26.694 1.00 74.50 96 GLU A CA 1
ATOM 798 C C . GLU A 1 96 ? -16.756 -11.342 28.174 1.00 74.50 96 GLU A C 1
ATOM 800 O O . GLU A 1 96 ? -15.808 -11.824 28.789 1.00 74.50 96 GLU A O 1
ATOM 805 N N . ILE A 1 97 ? -17.646 -10.537 28.750 1.00 75.00 97 ILE A N 1
ATOM 806 C CA . ILE A 1 97 ? -17.637 -10.150 30.164 1.00 75.00 97 ILE A CA 1
ATOM 807 C C . ILE A 1 97 ? -18.974 -10.540 30.780 1.00 75.00 97 ILE A C 1
ATOM 809 O O . ILE A 1 97 ? -20.011 -10.452 30.125 1.00 75.00 97 ILE A O 1
ATOM 813 N N . SER A 1 98 ? -18.990 -10.909 32.057 1.00 79.00 98 SER A N 1
ATOM 814 C CA . SER A 1 98 ? -20.255 -10.982 32.791 1.00 79.00 98 SER A CA 1
ATOM 815 C C . SER A 1 98 ? -20.865 -9.586 33.000 1.00 79.00 98 SER A C 1
ATOM 817 O O . SER A 1 98 ? -20.168 -8.595 33.219 1.00 79.00 98 SER A O 1
ATOM 819 N N . LEU A 1 99 ? -22.193 -9.498 32.974 1.00 77.19 99 LEU A N 1
ATOM 820 C CA . LEU A 1 99 ? -22.931 -8.252 33.187 1.00 77.19 99 LEU A CA 1
ATOM 821 C C . LEU A 1 99 ? -22.646 -7.654 34.575 1.00 77.19 99 LEU A C 1
ATOM 823 O O . LEU A 1 99 ? -22.590 -6.440 34.727 1.00 77.19 99 LEU A O 1
ATOM 827 N N . GLU A 1 100 ? -22.421 -8.502 35.578 1.00 74.81 100 GLU A N 1
ATOM 828 C CA . GLU A 1 100 ? -22.108 -8.089 36.952 1.00 74.81 100 GLU A CA 1
ATOM 829 C C . GLU A 1 100 ? -20.751 -7.372 37.029 1.00 74.81 100 GLU A C 1
ATOM 831 O O . GLU A 1 100 ? -20.632 -6.334 37.677 1.00 74.81 100 GLU A O 1
ATOM 836 N N . GLN A 1 101 ? -19.753 -7.863 36.292 1.00 71.31 101 GLN A N 1
ATOM 837 C CA . GLN A 1 101 ? -18.450 -7.205 36.154 1.00 71.31 101 GLN A CA 1
ATOM 838 C C . GLN A 1 101 ? -18.530 -5.932 35.298 1.00 71.31 101 GLN A C 1
ATOM 840 O O . GLN A 1 101 ? -17.887 -4.933 35.612 1.00 71.31 101 GLN A O 1
ATOM 845 N N . ALA A 1 102 ? -19.346 -5.927 34.239 1.00 68.06 102 ALA A N 1
ATOM 846 C CA . ALA A 1 102 ? -19.569 -4.738 33.411 1.00 68.06 102 ALA A CA 1
ATOM 847 C C . ALA A 1 102 ? -20.310 -3.610 34.158 1.00 68.06 102 ALA A C 1
ATOM 849 O O . ALA A 1 102 ? -20.276 -2.461 33.730 1.00 68.06 102 ALA A O 1
ATOM 850 N N . LEU A 1 103 ? -20.979 -3.921 35.271 1.00 68.88 103 LEU A N 1
ATOM 851 C CA . LEU A 1 103 ? -21.668 -2.950 36.123 1.00 68.88 103 LEU A CA 1
ATOM 852 C C . LEU A 1 103 ? -20.907 -2.646 37.423 1.00 68.88 103 LEU A C 1
ATOM 854 O O . LEU A 1 103 ? -21.323 -1.767 38.179 1.00 68.88 103 LEU A O 1
ATOM 858 N N . SER A 1 104 ? -19.789 -3.330 37.693 1.00 63.91 104 SER A N 1
ATOM 859 C CA . SER A 1 104 ? -18.959 -3.038 38.860 1.00 63.91 104 SER A CA 1
ATOM 860 C C . SER A 1 104 ? -18.140 -1.766 38.623 1.00 63.91 104 SER A C 1
ATOM 862 O O . SER A 1 104 ? -17.192 -1.752 37.838 1.00 63.91 104 SER A O 1
ATOM 864 N N . ILE A 1 105 ? -18.528 -0.683 39.295 1.00 55.94 105 ILE A N 1
ATOM 865 C CA . ILE A 1 105 ? -17.806 0.592 39.307 1.00 55.94 105 ILE A CA 1
ATOM 866 C C . ILE A 1 105 ? -16.716 0.501 40.380 1.00 55.94 105 ILE A C 1
ATOM 868 O O . ILE A 1 105 ? -17.020 0.473 41.573 1.00 55.94 105 ILE A O 1
ATOM 872 N N . THR A 1 106 ? -15.445 0.460 39.983 1.00 53.31 106 THR A N 1
ATOM 873 C CA . THR A 1 106 ? -14.326 0.659 40.916 1.00 53.31 106 THR A CA 1
ATOM 874 C C . THR A 1 106 ? -14.081 2.151 41.115 1.00 53.31 106 THR A C 1
ATOM 876 O O . THR A 1 106 ? -13.851 2.875 40.155 1.00 53.31 106 THR A O 1
ATOM 879 N N . VAL A 1 107 ? -14.131 2.594 42.373 1.00 52.69 107 VAL A N 1
ATOM 880 C CA . VAL A 1 107 ? -14.119 4.006 42.809 1.00 52.69 107 VAL A CA 1
ATOM 881 C C . VAL A 1 107 ? -12.812 4.745 42.473 1.00 52.69 107 VAL A C 1
ATOM 883 O O . VAL A 1 107 ? -12.814 5.968 42.371 1.00 52.69 107 VAL A O 1
ATOM 886 N N . ASP A 1 108 ? -11.718 4.021 42.226 1.00 46.91 108 ASP A N 1
ATOM 887 C CA . ASP A 1 108 ? -10.375 4.610 42.116 1.00 46.91 108 ASP A CA 1
ATOM 888 C C . ASP A 1 108 ? -9.908 4.870 40.672 1.00 46.91 108 ASP A C 1
ATOM 890 O O . ASP A 1 108 ? -8.839 5.438 40.456 1.00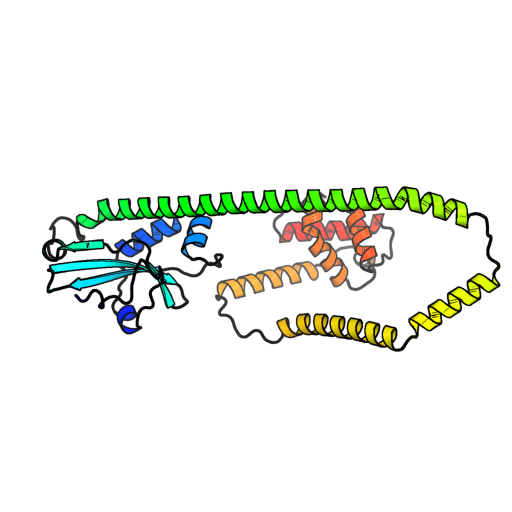 46.91 108 ASP A O 1
ATOM 894 N N . MET A 1 109 ? -10.684 4.460 39.666 1.00 45.56 109 MET A N 1
ATOM 895 C CA . MET A 1 109 ? -10.348 4.619 38.249 1.00 45.56 109 MET A CA 1
ATOM 896 C C . MET A 1 109 ? -11.625 4.987 37.491 1.00 45.56 109 MET A C 1
ATOM 898 O O . MET A 1 109 ? -12.606 4.254 37.556 1.00 45.56 109 MET A O 1
ATOM 902 N N . GLU A 1 110 ? -11.616 6.055 36.693 1.00 50.00 110 GLU A N 1
ATOM 903 C CA . GLU A 1 110 ? -12.703 6.400 35.751 1.00 50.00 110 GLU A CA 1
ATOM 904 C C . GLU A 1 110 ? -12.883 5.353 34.612 1.00 50.00 110 GLU A C 1
ATOM 906 O O . GLU A 1 110 ? -13.432 5.647 33.551 1.00 50.00 110 GLU A O 1
ATOM 911 N N . GLY A 1 111 ? -12.407 4.114 34.797 1.00 50.69 111 GLY A N 1
ATOM 912 C CA . GLY A 1 111 ? -12.451 3.024 33.830 1.00 50.69 111 GLY A CA 1
ATOM 913 C C . GLY A 1 111 ? -12.359 1.636 34.479 1.00 50.69 111 GLY A C 1
ATOM 914 O O . GLY A 1 111 ? -11.799 1.463 35.559 1.00 50.69 111 GLY A O 1
ATOM 915 N N . PHE A 1 112 ? -12.923 0.639 33.793 1.00 51.94 112 PHE A N 1
ATOM 916 C CA . PHE A 1 112 ? -12.963 -0.770 34.206 1.00 51.94 112 PHE A CA 1
ATOM 917 C C . PHE A 1 112 ? -11.556 -1.368 34.399 1.00 51.94 112 PHE A C 1
ATOM 919 O O . PHE A 1 112 ? -10.711 -1.221 33.528 1.00 51.94 112 PHE A O 1
ATOM 926 N N . GLN A 1 113 ? -11.291 -2.104 35.487 1.00 47.94 113 GLN A N 1
ATOM 927 C CA . GLN A 1 113 ? -9.982 -2.751 35.734 1.00 47.94 113 GLN A CA 1
ATOM 928 C C . GLN A 1 113 ? -9.654 -3.913 34.774 1.00 47.94 113 GLN A C 1
ATOM 930 O O . GLN A 1 113 ? -8.481 -4.168 34.509 1.00 47.94 113 GLN A O 1
ATOM 935 N N . LEU A 1 114 ? -10.669 -4.564 34.192 1.00 51.16 114 LEU A N 1
ATOM 936 C CA . LEU A 1 114 ? -10.519 -5.621 33.171 1.00 51.16 114 LEU A CA 1
ATOM 937 C C . LEU A 1 114 ? -9.829 -5.131 31.878 1.00 51.16 114 LEU A C 1
ATOM 939 O O . LEU A 1 114 ? -9.408 -5.932 31.052 1.00 51.16 114 LEU A O 1
ATOM 943 N N . TYR A 1 115 ? -9.703 -3.812 31.720 1.00 54.53 115 TYR A N 1
ATOM 944 C CA . TYR A 1 115 ? -9.286 -3.110 30.511 1.00 54.53 115 TYR A CA 1
ATOM 945 C C . TYR A 1 115 ? -7.772 -3.122 30.232 1.00 54.53 115 TYR A C 1
ATOM 947 O O . TYR A 1 115 ? -7.371 -3.217 29.082 1.00 54.53 115 TYR A O 1
ATOM 955 N N . SER A 1 116 ? -6.904 -3.010 31.243 1.00 57.19 116 SER A N 1
ATOM 956 C CA . SER A 1 116 ? -5.471 -2.759 30.979 1.00 57.19 116 SER A CA 1
ATOM 957 C C . SER A 1 116 ? -4.672 -4.032 30.686 1.00 57.19 116 SER A C 1
ATOM 959 O O . SER A 1 116 ? -3.804 -4.040 29.819 1.00 57.19 116 SER A O 1
ATOM 961 N N . GLN A 1 117 ? -4.941 -5.126 31.398 1.00 58.53 117 GLN A N 1
ATOM 962 C CA . GLN A 1 117 ? -4.128 -6.339 31.257 1.00 58.53 117 GLN A CA 1
ATOM 963 C C . GLN A 1 117 ? -4.563 -7.177 30.054 1.00 58.53 117 GLN A C 1
ATOM 965 O O . GLN A 1 117 ? -3.717 -7.590 29.266 1.00 58.53 117 GLN A O 1
ATOM 970 N N . GLU A 1 118 ? -5.869 -7.362 29.860 1.00 69.75 118 GLU A N 1
ATOM 971 C CA . GLU A 1 118 ? -6.371 -8.243 28.805 1.00 69.75 118 GLU A CA 1
ATOM 972 C C . GLU A 1 118 ? -6.321 -7.589 27.416 1.00 69.75 118 GLU A C 1
ATOM 974 O O . GLU A 1 118 ? -5.972 -8.254 26.444 1.00 69.75 118 GLU A O 1
ATOM 979 N N . GLU A 1 119 ? -6.570 -6.276 27.293 1.00 71.69 119 GLU A N 1
ATOM 980 C CA . GLU A 1 119 ? -6.473 -5.613 25.981 1.00 71.69 119 GLU A CA 1
ATOM 981 C C . GLU A 1 119 ? -5.031 -5.523 25.474 1.00 71.69 119 GLU A C 1
ATOM 983 O O . GLU A 1 119 ? -4.797 -5.712 24.283 1.00 71.69 119 GLU A O 1
ATOM 988 N N . ASN A 1 120 ? -4.052 -5.313 26.360 1.00 73.88 120 ASN A N 1
ATOM 989 C CA . ASN A 1 120 ? -2.639 -5.349 25.976 1.00 73.88 120 ASN A CA 1
ATOM 990 C C . ASN A 1 120 ? -2.224 -6.747 25.490 1.00 73.88 120 ASN A C 1
ATOM 992 O O . ASN A 1 120 ? -1.490 -6.862 24.507 1.00 73.88 120 ASN A O 1
ATOM 996 N N . ASN A 1 121 ? -2.735 -7.807 26.129 1.00 79.12 121 ASN A N 1
ATOM 997 C CA . ASN A 1 121 ? -2.526 -9.179 25.668 1.00 79.12 121 ASN A CA 1
ATOM 998 C C . ASN A 1 121 ? -3.139 -9.393 24.276 1.00 79.12 121 ASN A C 1
ATOM 1000 O O . ASN A 1 121 ? -2.490 -9.967 23.408 1.00 79.12 121 ASN A O 1
ATOM 1004 N N . GLN A 1 122 ? -4.344 -8.877 24.023 1.00 75.69 122 GLN A N 1
ATOM 1005 C CA . GLN A 1 122 ? -4.997 -8.962 22.710 1.00 75.69 122 GLN A CA 1
ATOM 1006 C C . GLN A 1 122 ? -4.241 -8.186 21.625 1.00 75.69 122 GLN A C 1
ATOM 1008 O O . GLN A 1 122 ? -4.075 -8.692 20.518 1.00 75.69 122 GLN A O 1
ATOM 1013 N N . MET A 1 123 ? -3.732 -6.989 21.932 1.00 79.25 123 MET A N 1
ATOM 1014 C CA . MET A 1 123 ? -2.867 -6.237 21.014 1.00 79.25 123 MET A CA 1
ATOM 1015 C C . MET A 1 123 ? -1.593 -7.025 20.677 1.00 79.25 123 MET A C 1
ATOM 1017 O O . MET A 1 123 ? -1.177 -7.060 19.518 1.00 79.25 123 MET A O 1
ATOM 1021 N N . ALA A 1 124 ? -0.990 -7.692 21.667 1.00 82.19 124 ALA A N 1
ATOM 1022 C CA . ALA A 1 124 ? 0.186 -8.533 21.459 1.00 82.19 124 ALA A CA 1
ATOM 1023 C C . ALA A 1 124 ? -0.130 -9.767 20.597 1.00 82.19 124 ALA A C 1
ATOM 1025 O O . ALA A 1 124 ? 0.578 -10.013 19.623 1.00 82.19 124 ALA A O 1
ATOM 1026 N N . ILE A 1 125 ? -1.223 -10.481 20.889 1.00 83.69 125 ILE A N 1
ATOM 1027 C CA . ILE A 1 125 ? -1.690 -11.633 20.100 1.00 83.69 125 ILE A CA 1
ATOM 1028 C C . ILE A 1 125 ? -1.950 -11.212 18.651 1.00 83.69 125 ILE A C 1
ATOM 1030 O O . ILE A 1 125 ? -1.449 -11.840 17.722 1.00 83.69 125 ILE A O 1
ATOM 1034 N N . LEU A 1 126 ? -2.660 -10.101 18.443 1.00 81.94 126 LEU A N 1
ATOM 1035 C CA . LEU A 1 126 ? -2.936 -9.566 17.110 1.00 81.94 126 LEU A CA 1
ATOM 1036 C C . LEU A 1 126 ? -1.641 -9.243 16.361 1.00 81.94 126 LEU A C 1
ATOM 1038 O O . LEU A 1 126 ? -1.499 -9.572 15.182 1.00 81.94 126 LEU A O 1
ATOM 1042 N N . LYS A 1 127 ? -0.669 -8.627 17.042 1.00 83.19 127 LYS A N 1
ATOM 1043 C CA . LYS A 1 127 ? 0.645 -8.346 16.458 1.00 83.19 127 LYS A CA 1
ATOM 1044 C C . LYS A 1 127 ? 1.355 -9.632 16.037 1.00 83.19 127 LYS A C 1
ATOM 1046 O O . LYS A 1 127 ? 1.899 -9.683 14.936 1.00 83.19 127 LYS A O 1
ATOM 1051 N N . GLU A 1 128 ? 1.347 -10.660 16.879 1.00 85.44 128 GLU A N 1
ATOM 1052 C CA . GLU A 1 128 ? 1.941 -11.963 16.564 1.00 85.44 128 GLU A CA 1
ATOM 1053 C C . GLU A 1 128 ? 1.254 -12.630 15.365 1.00 85.44 128 GLU A C 1
ATOM 1055 O O . GLU A 1 128 ? 1.936 -13.124 14.465 1.00 85.44 128 GLU A O 1
ATOM 1060 N N . GLU A 1 129 ? -0.077 -12.576 15.289 1.00 84.00 129 GLU A N 1
ATOM 1061 C CA . GLU A 1 129 ? -0.842 -13.099 14.154 1.00 84.00 129 GLU A CA 1
ATOM 1062 C C . GLU A 1 129 ? -0.527 -12.364 12.843 1.00 84.00 129 GLU A C 1
ATOM 1064 O O . GLU A 1 129 ? -0.350 -13.002 11.798 1.00 84.00 129 GLU A O 1
ATOM 1069 N N . LEU A 1 130 ? -0.421 -11.031 12.877 1.00 83.06 130 LEU A N 1
ATOM 1070 C CA . LEU A 1 130 ? -0.041 -10.235 11.706 1.00 83.06 130 LEU A CA 1
ATOM 1071 C C . LEU A 1 130 ? 1.389 -10.540 11.260 1.00 83.06 130 LEU A C 1
ATOM 1073 O O . LEU A 1 130 ? 1.630 -10.731 10.067 1.00 83.06 130 LEU A O 1
ATOM 1077 N N . MET A 1 131 ? 2.325 -10.647 12.203 1.00 82.69 131 MET A N 1
ATOM 1078 C CA . MET A 1 131 ? 3.710 -11.020 11.911 1.00 82.69 131 MET A CA 1
ATOM 1079 C C . MET A 1 131 ? 3.794 -12.418 11.294 1.00 82.69 131 MET A C 1
ATOM 1081 O O . MET A 1 131 ? 4.506 -12.618 10.310 1.00 82.69 131 MET A O 1
ATOM 1085 N N . ALA A 1 132 ? 3.036 -13.385 11.817 1.00 86.19 132 ALA A N 1
ATOM 1086 C CA . ALA A 1 132 ? 2.986 -14.735 11.268 1.00 86.19 132 ALA A CA 1
ATOM 1087 C C . ALA A 1 132 ? 2.471 -14.742 9.819 1.00 86.19 132 ALA A C 1
ATOM 1089 O O . ALA A 1 132 ? 3.076 -15.385 8.959 1.00 86.19 132 ALA A O 1
ATOM 1090 N N . LYS A 1 133 ? 1.405 -13.984 9.525 1.00 84.00 133 LYS A N 1
ATOM 1091 C CA . LYS A 1 133 ? 0.891 -13.816 8.154 1.00 84.00 133 LYS A CA 1
ATOM 1092 C C . LYS A 1 133 ? 1.912 -13.140 7.240 1.00 84.00 133 LYS A C 1
ATOM 1094 O O . LYS A 1 133 ? 2.120 -13.602 6.121 1.00 84.00 133 LYS A O 1
ATOM 1099 N N . TYR A 1 134 ? 2.593 -12.101 7.718 1.00 84.75 134 TYR A N 1
ATOM 1100 C CA . TYR A 1 134 ? 3.638 -11.415 6.957 1.00 84.75 134 TYR A CA 1
ATOM 1101 C C . TYR A 1 134 ? 4.782 -12.362 6.572 1.00 84.75 134 TYR A C 1
ATOM 1103 O O . TYR A 1 134 ? 5.165 -12.431 5.404 1.00 84.75 134 TYR A O 1
ATOM 1111 N N . TYR A 1 135 ? 5.279 -13.168 7.514 1.00 85.88 135 TYR A N 1
ATOM 1112 C CA . TYR A 1 135 ? 6.323 -14.150 7.219 1.00 85.88 135 TYR A CA 1
ATOM 1113 C C . TYR A 1 135 ? 5.864 -15.254 6.261 1.00 85.88 135 TYR A C 1
ATOM 1115 O O . TYR A 1 135 ? 6.661 -15.716 5.444 1.00 85.88 135 TYR A O 1
ATOM 1123 N N . GLN A 1 136 ? 4.595 -15.669 6.321 1.00 86.31 136 GLN A N 1
ATOM 1124 C CA . GLN A 1 136 ? 4.033 -16.614 5.352 1.00 86.31 136 GLN A CA 1
ATOM 1125 C C . GLN A 1 136 ? 4.031 -16.033 3.934 1.00 86.31 136 GLN A C 1
ATOM 1127 O O . GLN A 1 136 ? 4.473 -16.714 3.009 1.00 86.31 136 GLN A O 1
ATOM 1132 N N . ILE A 1 137 ? 3.615 -14.772 3.778 1.00 84.94 137 ILE A N 1
ATOM 1133 C CA . ILE A 1 137 ? 3.607 -14.072 2.486 1.00 84.94 137 ILE A CA 1
ATOM 1134 C C . ILE A 1 137 ? 5.030 -13.952 1.931 1.00 84.94 137 ILE A C 1
ATOM 1136 O O . ILE A 1 137 ? 5.274 -14.345 0.792 1.00 84.94 137 ILE A O 1
ATOM 1140 N N . LEU A 1 138 ? 5.995 -13.509 2.744 1.00 83.12 138 LEU A N 1
ATOM 1141 C CA . LEU A 1 138 ? 7.398 -13.420 2.322 1.00 83.12 138 LEU A CA 1
ATOM 1142 C C . LEU A 1 138 ? 7.960 -14.778 1.874 1.00 83.12 138 LEU A C 1
ATOM 1144 O O . LEU A 1 138 ? 8.638 -14.875 0.850 1.00 83.12 138 LEU A O 1
ATOM 1148 N N . ALA A 1 139 ? 7.658 -15.848 2.614 1.00 86.25 139 ALA A N 1
ATOM 1149 C CA . ALA A 1 139 ? 8.098 -17.193 2.257 1.00 86.25 139 ALA A CA 1
ATOM 1150 C C . ALA A 1 139 ? 7.478 -17.677 0.934 1.00 86.25 139 ALA A C 1
ATOM 1152 O O . ALA A 1 139 ? 8.132 -18.383 0.160 1.00 86.25 139 ALA A O 1
ATOM 1153 N N . GLU A 1 140 ? 6.226 -17.314 0.660 1.00 86.56 140 GLU A N 1
ATOM 1154 C CA . GLU A 1 140 ? 5.542 -17.632 -0.591 1.00 86.56 140 GLU A CA 1
ATOM 1155 C C . GLU A 1 140 ? 6.106 -16.832 -1.774 1.00 86.56 140 GLU A C 1
ATOM 1157 O O . GLU A 1 140 ? 6.374 -17.399 -2.836 1.00 86.56 140 GLU A O 1
ATOM 1162 N N . GLU A 1 141 ? 6.387 -15.544 -1.585 1.00 83.12 141 GLU A N 1
ATOM 1163 C CA . GLU A 1 141 ? 7.048 -14.704 -2.586 1.00 83.12 141 GLU A CA 1
ATOM 1164 C C . GLU A 1 141 ? 8.440 -15.228 -2.950 1.00 83.12 141 GLU A C 1
ATOM 1166 O O . GLU A 1 141 ? 8.774 -15.333 -4.134 1.00 83.12 141 GLU A O 1
ATOM 1171 N N . GLU A 1 142 ? 9.238 -15.645 -1.963 1.00 83.38 142 GLU A N 1
ATOM 1172 C CA . GLU A 1 142 ? 10.540 -16.266 -2.213 1.00 83.38 142 GLU A CA 1
ATOM 1173 C C . GLU A 1 142 ? 10.431 -17.572 -3.007 1.00 83.38 142 GLU A C 1
ATOM 1175 O O . GLU A 1 142 ? 11.244 -17.828 -3.904 1.00 83.38 142 GLU A O 1
ATOM 1180 N N . ARG A 1 143 ? 9.440 -18.417 -2.691 1.00 85.81 143 ARG A N 1
ATOM 1181 C CA . ARG A 1 143 ? 9.177 -19.652 -3.449 1.00 85.81 143 ARG A CA 1
ATOM 1182 C C . ARG A 1 143 ? 8.803 -19.326 -4.890 1.00 85.81 143 ARG A C 1
ATOM 1184 O O . ARG A 1 143 ? 9.410 -19.873 -5.809 1.00 85.81 143 ARG A O 1
ATOM 1191 N N . ASN A 1 144 ? 7.900 -18.372 -5.086 1.00 86.19 144 ASN A N 1
ATOM 1192 C CA . ASN A 1 144 ? 7.472 -17.915 -6.404 1.00 86.19 144 ASN A CA 1
ATOM 1193 C C . ASN A 1 144 ? 8.635 -17.325 -7.219 1.00 86.19 144 ASN A C 1
ATOM 1195 O O . ASN A 1 144 ? 8.742 -17.575 -8.421 1.00 86.19 144 ASN A O 1
ATOM 1199 N N . LEU A 1 145 ? 9.548 -16.583 -6.587 1.00 86.00 145 LEU A N 1
ATOM 1200 C CA . LEU A 1 145 ? 10.764 -16.075 -7.229 1.00 86.00 145 LEU A CA 1
ATOM 1201 C C . LEU A 1 145 ? 11.713 -17.205 -7.643 1.00 86.00 145 LEU A C 1
ATOM 1203 O O . LEU A 1 145 ? 12.225 -17.190 -8.765 1.00 86.00 145 LEU A O 1
ATOM 1207 N N . LYS A 1 146 ? 11.921 -18.205 -6.778 1.00 87.69 146 LYS A N 1
ATOM 1208 C CA . LYS A 1 146 ? 12.750 -19.384 -7.086 1.00 87.69 146 LYS A CA 1
ATOM 1209 C C . LYS A 1 146 ? 12.158 -20.210 -8.228 1.00 87.69 146 LYS A C 1
ATOM 1211 O O . LYS A 1 146 ? 12.906 -20.615 -9.116 1.00 87.69 146 LYS A O 1
ATOM 1216 N N . GLU A 1 147 ? 10.840 -20.402 -8.255 1.00 85.69 147 GLU A N 1
ATOM 1217 C CA . GLU A 1 147 ? 10.145 -21.074 -9.359 1.00 85.69 147 GLU A CA 1
ATOM 1218 C C . GLU A 1 147 ? 10.222 -20.293 -10.672 1.00 85.69 147 GLU A C 1
ATOM 1220 O O . GLU A 1 147 ? 10.445 -20.872 -11.733 1.00 85.69 147 GLU A O 1
ATOM 1225 N N . ARG A 1 148 ? 10.066 -18.967 -10.634 1.00 82.19 148 ARG A N 1
ATOM 1226 C CA . ARG A 1 148 ? 10.240 -18.135 -11.833 1.00 82.19 148 ARG A CA 1
ATOM 1227 C C . ARG A 1 148 ? 11.670 -18.232 -12.351 1.00 82.19 148 ARG A C 1
ATOM 1229 O O . ARG A 1 148 ? 11.867 -18.442 -13.541 1.00 82.19 148 ARG A O 1
ATOM 1236 N N . ALA A 1 149 ? 12.661 -18.153 -11.465 1.00 84.88 149 ALA A N 1
ATOM 1237 C CA . ALA A 1 149 ? 14.064 -18.276 -11.838 1.00 84.88 149 ALA A CA 1
ATOM 1238 C C . ALA A 1 149 ? 14.402 -19.662 -12.412 1.00 84.88 149 ALA A C 1
ATOM 1240 O O . ALA A 1 149 ? 15.172 -19.746 -13.368 1.00 84.88 149 ALA A O 1
ATOM 1241 N N . SER A 1 150 ? 13.836 -20.747 -11.868 1.00 82.12 150 SER A N 1
ATOM 1242 C CA . SER A 1 150 ? 14.036 -22.091 -12.420 1.00 82.12 150 SER A CA 1
ATOM 1243 C C . SER A 1 150 ? 13.372 -22.245 -13.788 1.00 82.12 150 SER A C 1
ATOM 1245 O O . SER A 1 150 ? 14.026 -22.729 -14.707 1.00 82.12 150 SER A O 1
ATOM 1247 N N . ARG A 1 151 ? 12.141 -21.748 -13.974 1.00 81.31 151 ARG A N 1
ATOM 1248 C CA . ARG A 1 151 ? 11.462 -21.733 -15.283 1.00 81.31 151 ARG A CA 1
ATOM 1249 C C . ARG A 1 151 ? 12.248 -20.945 -16.329 1.00 81.31 151 ARG A C 1
ATOM 1251 O O . ARG A 1 151 ? 12.425 -21.436 -17.437 1.00 81.31 151 ARG A O 1
ATOM 1258 N N . THR A 1 152 ? 12.783 -19.776 -15.977 1.00 77.62 152 THR A N 1
ATOM 1259 C CA . THR A 1 152 ? 13.627 -18.991 -16.892 1.00 77.62 152 THR A CA 1
ATOM 1260 C C . THR A 1 152 ? 14.912 -19.734 -17.255 1.00 77.62 152 THR A C 1
ATOM 1262 O O . THR A 1 152 ? 15.318 -19.709 -18.409 1.00 77.62 152 THR A O 1
ATOM 1265 N N . LYS A 1 153 ? 15.550 -20.428 -16.303 1.00 83.94 153 LYS A N 1
ATOM 1266 C CA . LYS A 1 153 ? 16.742 -21.244 -16.593 1.00 83.94 153 LYS A CA 1
ATOM 1267 C C . LYS A 1 153 ? 16.430 -22.415 -17.523 1.00 83.94 153 LYS A C 1
ATOM 1269 O O . LYS A 1 153 ? 17.221 -22.672 -18.419 1.00 83.94 153 LYS A O 1
ATOM 1274 N N . VAL A 1 154 ? 15.300 -23.094 -17.320 1.00 82.69 154 VAL A N 1
ATOM 1275 C CA . VAL A 1 154 ? 14.844 -24.175 -18.208 1.00 82.69 154 VAL A CA 1
ATOM 1276 C C . VAL A 1 154 ? 14.589 -23.631 -19.613 1.00 82.69 154 VAL A C 1
ATOM 1278 O O . VAL A 1 154 ? 15.144 -24.165 -20.560 1.00 82.69 154 VAL A O 1
ATOM 1281 N N . HIS A 1 155 ? 13.869 -22.514 -19.741 1.00 78.56 155 HIS A N 1
ATOM 1282 C CA . HIS A 1 155 ? 13.611 -21.876 -21.035 1.00 78.56 155 HIS A CA 1
ATOM 1283 C C . HIS A 1 155 ? 14.900 -21.443 -21.752 1.00 78.56 155 HIS A C 1
ATOM 1285 O O . HIS A 1 155 ? 15.046 -21.657 -22.948 1.00 78.56 155 HIS A O 1
ATOM 1291 N N . LEU A 1 156 ? 15.863 -20.857 -21.030 1.00 80.12 156 LEU A N 1
ATOM 1292 C CA . LEU A 1 156 ? 17.162 -20.486 -21.604 1.00 80.12 156 LEU A CA 1
ATOM 1293 C C . LEU A 1 156 ? 17.963 -21.718 -22.046 1.00 80.12 156 LEU A C 1
ATOM 1295 O O . LEU A 1 156 ? 18.651 -21.666 -23.061 1.00 80.12 156 LEU A O 1
ATOM 1299 N N . GLN A 1 157 ? 17.883 -22.820 -21.297 1.00 78.94 157 GLN A N 1
ATOM 1300 C CA . GLN A 1 157 ? 18.546 -24.069 -21.661 1.00 78.94 157 GLN A CA 1
ATOM 1301 C C . GLN A 1 157 ? 17.901 -24.702 -22.902 1.00 78.94 157 GLN A C 1
ATOM 1303 O O . GLN A 1 157 ? 18.624 -25.104 -23.807 1.00 78.94 157 GLN A O 1
ATOM 1308 N N . GLU A 1 158 ? 16.568 -24.723 -22.981 1.00 76.62 158 GLU A N 1
ATOM 1309 C CA . GLU A 1 158 ? 15.820 -25.176 -24.162 1.00 76.62 158 GLU A CA 1
ATOM 1310 C C . GLU A 1 158 ? 16.175 -24.340 -25.403 1.00 76.62 158 GLU A C 1
ATOM 1312 O O . GLU A 1 158 ? 16.478 -24.901 -26.453 1.00 76.62 158 GLU A O 1
ATOM 1317 N N . GLU A 1 159 ? 16.260 -23.009 -25.281 1.00 72.81 159 GLU A N 1
ATOM 1318 C CA . GLU A 1 159 ? 16.708 -22.135 -26.375 1.00 72.81 159 GLU A CA 1
ATOM 1319 C C . GLU A 1 159 ? 18.156 -22.416 -26.809 1.00 72.81 159 GLU A C 1
ATOM 1321 O O . GLU A 1 159 ? 18.466 -22.390 -28.003 1.00 72.81 159 GLU A O 1
ATOM 1326 N N . MET A 1 160 ? 19.059 -22.684 -25.861 1.00 69.69 160 MET A N 1
ATOM 1327 C CA . MET A 1 160 ? 20.445 -23.049 -26.169 1.00 69.69 160 MET A CA 1
ATOM 1328 C C . MET A 1 160 ? 20.543 -24.413 -26.856 1.00 69.69 160 MET A C 1
ATOM 1330 O O . MET A 1 160 ? 21.345 -24.574 -27.780 1.00 69.69 160 MET A O 1
ATOM 1334 N N . ASP A 1 161 ? 19.732 -25.384 -26.441 1.00 73.75 161 ASP A N 1
ATOM 1335 C CA . ASP A 1 161 ? 19.685 -26.714 -27.043 1.00 73.75 161 ASP A CA 1
ATOM 1336 C C . ASP A 1 161 ? 19.080 -26.658 -28.460 1.00 73.75 161 ASP A C 1
ATOM 1338 O O . ASP A 1 161 ? 19.626 -27.268 -29.386 1.00 73.75 161 ASP A O 1
ATOM 1342 N N . ASP A 1 162 ? 18.049 -25.836 -28.678 1.00 67.31 162 ASP A N 1
ATOM 1343 C CA . ASP A 1 162 ? 17.472 -25.563 -30.000 1.00 67.31 162 ASP A CA 1
ATOM 1344 C C . ASP A 1 162 ? 18.471 -24.863 -30.938 1.00 67.31 162 ASP A C 1
ATOM 1346 O O . ASP A 1 162 ? 18.592 -25.226 -32.118 1.00 67.31 162 ASP A O 1
ATOM 1350 N N . GLN A 1 163 ? 19.244 -23.896 -30.428 1.00 60.03 163 GLN A N 1
ATOM 1351 C CA . GLN A 1 163 ? 20.323 -23.247 -31.183 1.00 60.03 163 GLN A CA 1
ATOM 1352 C C . GLN A 1 163 ? 21.449 -24.234 -31.522 1.00 60.03 163 GLN A C 1
ATOM 1354 O O . GLN A 1 163 ? 21.881 -24.315 -32.674 1.00 60.03 163 GLN A O 1
ATOM 1359 N N . ASN A 1 164 ? 21.876 -25.060 -30.565 1.00 60.62 164 ASN A N 1
ATOM 1360 C CA . ASN A 1 164 ? 22.909 -26.074 -30.782 1.00 60.62 164 ASN A CA 1
ATOM 1361 C C . ASN A 1 164 ? 22.485 -27.180 -31.760 1.00 60.62 164 ASN A C 1
ATOM 1363 O O . ASN A 1 164 ? 23.345 -27.750 -32.428 1.00 60.62 164 ASN A O 1
ATOM 1367 N N . GLN A 1 165 ? 21.188 -27.469 -31.907 1.00 59.38 165 GLN A N 1
ATOM 1368 C CA . GLN A 1 165 ? 20.680 -28.380 -32.942 1.00 59.38 165 GLN A CA 1
ATOM 1369 C C . GLN A 1 165 ? 20.529 -27.711 -34.320 1.00 59.38 165 GLN A C 1
ATOM 1371 O O . GLN A 1 165 ? 20.676 -28.373 -35.356 1.00 59.38 165 GLN A O 1
ATOM 1376 N N . THR A 1 166 ? 20.272 -26.399 -34.377 1.00 54.28 166 THR A N 1
ATOM 1377 C CA . THR A 1 166 ? 20.141 -25.664 -35.647 1.00 54.28 166 THR A CA 1
ATOM 1378 C C . THR A 1 166 ? 21.483 -25.298 -36.283 1.00 54.28 166 THR A C 1
ATOM 1380 O O . THR A 1 166 ? 21.593 -25.394 -37.507 1.00 54.28 166 THR A O 1
ATOM 1383 N N . ILE A 1 167 ? 22.520 -24.971 -35.504 1.00 53.19 167 ILE A N 1
ATOM 1384 C CA . ILE A 1 167 ? 23.873 -24.631 -35.998 1.00 53.19 167 ILE A CA 1
ATOM 1385 C C . ILE A 1 167 ? 24.501 -25.736 -36.887 1.00 53.19 167 ILE A C 1
ATOM 1387 O O . ILE A 1 167 ? 24.855 -25.438 -38.032 1.00 53.19 167 ILE A O 1
ATOM 1391 N N . PRO A 1 168 ? 24.556 -27.029 -36.492 1.00 54.22 168 PRO A N 1
ATOM 1392 C CA . PRO A 1 168 ? 25.133 -28.086 -37.333 1.00 54.22 168 PRO A CA 1
ATOM 1393 C C . PRO A 1 168 ? 24.303 -28.385 -38.595 1.00 54.22 168 PRO A C 1
ATOM 1395 O O . PRO A 1 168 ? 24.821 -28.944 -39.567 1.00 54.22 168 PRO A O 1
ATOM 1398 N N . ASN A 1 169 ? 23.020 -28.004 -38.619 1.00 52.25 169 ASN A N 1
ATOM 1399 C CA . ASN A 1 169 ? 22.160 -28.092 -39.803 1.00 52.25 169 ASN A CA 1
ATOM 1400 C C . ASN A 1 169 ? 22.279 -26.860 -40.720 1.00 52.25 169 ASN A C 1
ATOM 1402 O O . ASN A 1 169 ? 22.097 -26.987 -41.937 1.00 52.25 169 ASN A O 1
ATOM 1406 N N . LEU A 1 170 ? 22.611 -25.688 -40.169 1.00 49.19 170 LEU A N 1
ATOM 1407 C CA . LEU A 1 170 ? 22.873 -24.471 -40.933 1.00 49.19 170 LEU A CA 1
ATOM 1408 C C . LEU A 1 170 ? 24.197 -24.582 -41.694 1.00 49.19 170 LEU A C 1
ATOM 1410 O O . LEU A 1 170 ? 24.205 -24.330 -42.893 1.00 49.19 170 LEU A O 1
ATOM 1414 N N . ASP A 1 171 ? 25.267 -25.081 -41.070 1.00 52.91 171 ASP A N 1
ATOM 1415 C CA . ASP A 1 171 ? 26.575 -25.255 -41.725 1.00 52.91 171 ASP A CA 1
ATOM 1416 C C . ASP A 1 171 ? 26.527 -26.267 -42.882 1.00 52.91 171 ASP A C 1
ATOM 1418 O O . ASP A 1 171 ? 27.110 -26.054 -43.952 1.00 52.91 171 ASP A O 1
ATOM 1422 N N . LYS A 1 172 ? 25.732 -27.338 -42.737 1.00 54.06 172 LYS A N 1
ATOM 1423 C CA . LYS A 1 172 ? 25.451 -28.293 -43.826 1.00 54.06 172 LYS A CA 1
ATOM 1424 C C . LYS A 1 172 ? 24.630 -27.670 -44.962 1.00 54.06 172 LYS A C 1
ATOM 1426 O O . LYS A 1 172 ? 24.821 -28.037 -46.123 1.00 54.06 172 LYS A O 1
ATOM 1431 N N . LYS A 1 173 ? 23.732 -26.721 -44.667 1.00 48.56 173 LYS A N 1
ATOM 1432 C CA . LYS A 1 173 ? 22.978 -25.964 -45.684 1.00 48.56 173 LYS A CA 1
ATOM 1433 C C . LYS A 1 173 ? 23.830 -24.878 -46.348 1.00 48.56 173 LYS A C 1
ATOM 1435 O O . LYS A 1 173 ? 23.747 -24.738 -47.565 1.00 48.56 173 LYS A O 1
ATOM 1440 N N . ILE A 1 174 ? 24.681 -24.175 -45.605 1.00 51.19 174 ILE A N 1
ATOM 1441 C CA . ILE A 1 174 ? 25.566 -23.109 -46.099 1.00 51.19 174 ILE A CA 1
ATOM 1442 C C . ILE A 1 174 ? 26.617 -23.686 -47.055 1.00 51.19 174 ILE A C 1
ATOM 1444 O O . ILE A 1 174 ? 26.775 -23.167 -48.158 1.00 51.19 174 ILE A O 1
ATOM 1448 N N . ASN A 1 175 ? 27.220 -24.839 -46.740 1.00 54.16 175 ASN A N 1
ATOM 1449 C CA . ASN A 1 175 ? 28.128 -25.533 -47.668 1.00 54.16 175 ASN A CA 1
ATOM 1450 C C . ASN A 1 175 ? 27.435 -26.065 -48.939 1.00 54.16 175 ASN A C 1
ATOM 1452 O O . ASN A 1 175 ? 28.082 -26.244 -49.973 1.00 54.16 175 ASN A O 1
ATOM 1456 N N . LYS A 1 176 ? 26.114 -26.286 -48.899 1.00 50.75 176 LYS A N 1
ATOM 1457 C CA . LYS A 1 176 ? 25.306 -26.638 -50.079 1.00 50.75 176 LYS A CA 1
ATOM 1458 C C . LYS A 1 176 ? 24.898 -25.402 -50.898 1.00 50.75 176 LYS A C 1
ATOM 1460 O O . LYS A 1 176 ? 24.695 -25.515 -52.103 1.00 50.75 176 LYS A O 1
ATOM 1465 N N . TRP A 1 177 ? 24.796 -24.233 -50.262 1.00 41.91 177 TRP A N 1
ATOM 1466 C CA . TRP A 1 177 ? 24.404 -22.959 -50.881 1.00 41.91 177 TRP A CA 1
ATOM 1467 C C . TRP A 1 177 ? 25.587 -22.141 -51.417 1.00 41.91 177 TRP A C 1
ATOM 1469 O O . TRP A 1 177 ? 25.420 -21.412 -52.390 1.00 41.91 177 TRP A O 1
ATOM 1479 N N . GLY A 1 178 ? 26.795 -22.319 -50.874 1.00 49.25 178 GLY A N 1
ATOM 1480 C CA . GLY A 1 178 ? 28.016 -21.627 -51.310 1.00 49.25 178 GLY A CA 1
ATOM 1481 C C . GLY A 1 178 ? 28.545 -22.012 -52.701 1.00 49.25 178 GLY A C 1
ATOM 1482 O O . GLY A 1 178 ? 29.582 -21.505 -53.112 1.00 49.25 178 GLY A O 1
ATOM 1483 N N . LYS A 1 179 ? 27.859 -22.895 -53.442 1.00 52.59 179 LYS A N 1
ATOM 1484 C CA . LYS A 1 179 ? 28.257 -23.341 -54.794 1.00 52.59 179 LYS A CA 1
ATOM 1485 C C . LYS A 1 179 ? 27.376 -22.822 -55.936 1.00 52.59 179 LYS A C 1
ATOM 1487 O O . LYS A 1 179 ? 27.587 -23.219 -57.078 1.00 52.59 179 LYS A O 1
ATOM 1492 N N . ARG A 1 180 ? 26.409 -21.936 -55.676 1.00 54.16 180 ARG A N 1
ATOM 1493 C CA . ARG A 1 180 ? 25.573 -21.345 -56.735 1.00 54.16 180 ARG A CA 1
ATOM 1494 C C . ARG A 1 180 ? 25.513 -19.828 -56.584 1.00 54.16 180 ARG A C 1
ATOM 1496 O O . ARG A 1 180 ? 24.708 -19.303 -55.820 1.00 54.16 180 ARG A O 1
ATOM 1503 N N . ILE A 1 181 ? 26.379 -19.135 -57.321 1.00 54.53 181 ILE A N 1
ATOM 1504 C CA . ILE A 1 181 ? 26.212 -17.706 -57.603 1.00 54.53 181 ILE A CA 1
ATOM 1505 C C . ILE A 1 181 ? 24.951 -17.606 -58.467 1.00 54.53 181 ILE A C 1
ATOM 1507 O O . ILE A 1 181 ? 24.914 -18.175 -59.557 1.00 54.53 181 ILE A O 1
ATOM 1511 N N . ARG A 1 182 ? 23.893 -16.986 -57.938 1.00 58.81 182 ARG A N 1
ATOM 1512 C CA . ARG A 1 182 ? 22.632 -16.800 -58.671 1.00 58.81 182 ARG A CA 1
ATOM 1513 C C . ARG A 1 182 ? 22.798 -15.694 -59.698 1.00 58.81 182 ARG A C 1
ATOM 1515 O O . ARG A 1 182 ? 23.513 -14.726 -59.436 1.00 58.81 182 ARG A O 1
ATOM 1522 N N . SER A 1 183 ? 22.148 -15.836 -60.847 1.00 66.56 183 SER A N 1
ATOM 1523 C CA . SER A 1 183 ? 22.106 -14.763 -61.837 1.00 66.56 183 SER A CA 1
ATOM 1524 C C . SER A 1 183 ? 21.246 -13.600 -61.330 1.00 66.56 183 SER A C 1
ATOM 1526 O O . SER A 1 183 ? 20.395 -13.765 -60.454 1.00 66.56 183 SER A O 1
ATOM 1528 N N . GLN A 1 184 ? 21.473 -12.409 -61.886 1.00 61.62 184 GLN A N 1
ATOM 1529 C CA . GLN A 1 184 ? 20.722 -11.197 -61.547 1.00 61.62 184 GLN A CA 1
ATOM 1530 C C . GLN A 1 184 ? 19.206 -11.384 -61.758 1.00 61.62 184 GLN A C 1
ATOM 1532 O O . GLN A 1 184 ? 18.409 -10.970 -60.925 1.00 61.62 184 GLN A O 1
ATOM 1537 N N . GLU A 1 185 ? 18.818 -12.107 -62.811 1.00 70.88 185 GLU A N 1
ATOM 1538 C CA . GLU A 1 185 ? 17.418 -12.377 -63.166 1.00 70.88 185 GLU A CA 1
ATOM 1539 C C . GLU A 1 185 ? 16.693 -13.247 -62.127 1.00 70.88 185 GLU A C 1
ATOM 1541 O O . GLU A 1 185 ? 15.538 -12.984 -61.797 1.00 70.88 185 GLU A O 1
ATOM 1546 N N . GLU A 1 186 ? 17.374 -14.241 -61.544 1.00 73.62 186 GLU A N 1
ATOM 1547 C CA . GLU A 1 186 ? 16.797 -15.059 -60.467 1.00 73.62 186 GLU A CA 1
ATOM 1548 C C . GLU A 1 186 ? 16.565 -14.235 -59.190 1.00 73.62 186 GLU A C 1
ATOM 1550 O O . GLU A 1 186 ? 15.628 -14.507 -58.438 1.00 73.62 186 GLU A O 1
ATOM 1555 N N . MET A 1 187 ? 17.402 -13.224 -58.931 1.00 68.88 187 MET A N 1
ATOM 1556 C CA . MET A 1 187 ? 17.206 -12.308 -57.802 1.00 68.88 187 MET A CA 1
ATOM 1557 C C . MET A 1 187 ? 16.037 -11.355 -58.050 1.00 68.88 187 MET A C 1
ATOM 1559 O O . MET A 1 187 ? 15.231 -11.137 -57.143 1.00 68.88 187 MET A O 1
ATOM 1563 N N . ASP A 1 188 ? 15.914 -10.837 -59.271 1.00 74.38 188 ASP A N 1
ATOM 1564 C CA . ASP A 1 188 ? 14.847 -9.912 -59.649 1.00 74.38 188 ASP A CA 1
ATOM 1565 C C . ASP A 1 188 ? 13.469 -10.600 -59.649 1.00 74.38 188 ASP A C 1
ATOM 1567 O O . ASP A 1 188 ? 12.494 -10.030 -59.149 1.00 74.38 188 ASP A O 1
ATOM 1571 N N . GLU A 1 189 ? 13.376 -11.861 -60.089 1.00 81.00 189 GLU A N 1
ATOM 1572 C CA . GLU A 1 189 ? 12.142 -12.655 -59.977 1.00 81.00 189 GLU A CA 1
ATOM 1573 C C . GLU A 1 189 ? 11.736 -12.936 -58.524 1.00 81.00 189 GLU A C 1
ATOM 1575 O O . GLU A 1 189 ? 10.550 -12.884 -58.180 1.00 81.00 189 GLU A O 1
ATOM 1580 N N . ASP A 1 190 ? 12.694 -13.259 -57.656 1.00 75.25 190 ASP A N 1
ATOM 1581 C CA . ASP A 1 190 ? 12.408 -13.598 -56.259 1.00 75.25 190 ASP A CA 1
ATOM 1582 C C . ASP A 1 190 ? 12.010 -12.345 -55.458 1.00 75.25 190 ASP A C 1
ATOM 1584 O O . ASP A 1 190 ? 11.096 -12.376 -54.626 1.00 75.25 190 ASP A O 1
ATOM 1588 N N . LEU A 1 191 ? 12.623 -11.199 -55.777 1.00 73.62 191 LEU A N 1
ATOM 1589 C CA . LEU A 1 191 ? 12.190 -9.893 -55.286 1.00 73.62 191 LEU A CA 1
ATOM 1590 C C . LEU A 1 191 ? 10.773 -9.566 -55.768 1.00 73.62 191 LEU A C 1
ATOM 1592 O O . LEU A 1 191 ? 9.933 -9.194 -54.946 1.00 73.62 191 LEU A O 1
ATOM 1596 N N . ALA A 1 192 ? 10.458 -9.773 -57.049 1.00 78.69 192 ALA A N 1
ATOM 1597 C CA . ALA A 1 192 ? 9.116 -9.547 -57.583 1.00 78.69 192 ALA A CA 1
ATOM 1598 C C . ALA A 1 192 ? 8.055 -10.429 -56.898 1.00 78.69 192 ALA A C 1
ATOM 1600 O O . ALA A 1 192 ? 6.991 -9.932 -56.516 1.00 78.69 192 ALA A O 1
ATOM 1601 N N . LYS A 1 193 ? 8.360 -11.710 -56.646 1.00 78.06 193 LYS A N 1
ATOM 1602 C CA . LYS A 1 193 ? 7.485 -12.629 -55.891 1.00 78.06 193 LYS A CA 1
ATOM 1603 C C . LYS A 1 193 ? 7.262 -12.162 -54.453 1.00 78.06 193 LYS A C 1
ATOM 1605 O O . LYS A 1 193 ? 6.133 -12.207 -53.959 1.00 78.06 193 LYS A O 1
ATOM 1610 N N . ARG A 1 194 ? 8.299 -11.651 -53.782 1.00 71.56 194 ARG A N 1
ATOM 1611 C CA . ARG A 1 194 ? 8.173 -11.067 -52.434 1.00 71.56 194 ARG A CA 1
ATOM 1612 C C . ARG A 1 194 ? 7.320 -9.802 -52.433 1.00 71.56 194 ARG A C 1
ATOM 1614 O O . ARG A 1 194 ? 6.444 -9.673 -51.578 1.00 71.56 194 ARG A O 1
ATOM 1621 N N . PHE A 1 195 ? 7.515 -8.902 -53.396 1.00 69.19 195 PHE A N 1
ATOM 1622 C CA . PHE A 1 195 ? 6.692 -7.697 -53.535 1.00 69.19 195 PHE A CA 1
ATOM 1623 C C . PHE A 1 195 ? 5.223 -8.028 -53.837 1.00 69.19 195 PHE A C 1
ATOM 1625 O O . PHE A 1 195 ? 4.326 -7.381 -53.295 1.00 69.19 195 PHE A O 1
ATOM 1632 N N . GLN A 1 196 ? 4.952 -9.069 -54.627 1.00 74.31 196 GLN A N 1
ATOM 1633 C CA . GLN A 1 196 ? 3.590 -9.569 -54.841 1.00 74.31 196 GLN A CA 1
ATOM 1634 C C . GLN A 1 196 ? 2.980 -10.168 -53.566 1.00 74.31 196 GLN A C 1
ATOM 1636 O O . GLN A 1 196 ? 1.826 -9.876 -53.251 1.00 74.31 196 GLN A O 1
ATOM 1641 N N . ALA A 1 197 ? 3.747 -10.936 -52.786 1.00 69.88 197 ALA A N 1
ATOM 1642 C CA . ALA A 1 197 ? 3.285 -11.496 -51.514 1.00 69.88 197 ALA A CA 1
ATOM 1643 C C . ALA A 1 197 ? 2.973 -10.409 -50.466 1.00 69.88 197 ALA A C 1
ATOM 1645 O O . ALA A 1 197 ? 1.978 -10.508 -49.747 1.00 69.88 197 ALA A O 1
ATOM 1646 N N . LEU A 1 198 ? 3.771 -9.337 -50.418 1.00 63.88 198 LEU A N 1
ATOM 1647 C CA . LEU A 1 198 ? 3.530 -8.155 -49.579 1.00 63.88 198 LEU A CA 1
ATOM 1648 C C . LEU A 1 198 ? 2.284 -7.366 -50.012 1.00 63.88 198 LEU A C 1
ATOM 1650 O O . LEU A 1 198 ? 1.571 -6.833 -49.165 1.00 63.88 198 LEU A O 1
ATOM 1654 N N . ASN A 1 199 ? 1.980 -7.343 -51.311 1.00 69.94 199 ASN A N 1
ATOM 1655 C CA . ASN A 1 199 ? 0.776 -6.714 -51.859 1.00 69.94 199 ASN A CA 1
ATOM 1656 C C . ASN A 1 199 ? -0.485 -7.592 -51.796 1.00 69.94 199 ASN A C 1
ATOM 1658 O O . ASN A 1 199 ? -1.553 -7.141 -52.223 1.00 69.94 199 ASN A O 1
ATOM 1662 N N . SER A 1 200 ? -0.385 -8.806 -51.244 1.00 79.19 200 SER A N 1
ATOM 1663 C CA . SER A 1 200 ? -1.523 -9.705 -51.049 1.00 79.19 200 SER A CA 1
ATOM 1664 C C . SER A 1 200 ? -2.632 -9.036 -50.219 1.00 79.19 200 SER A C 1
ATOM 1666 O O . SER A 1 200 ? -2.332 -8.389 -49.207 1.00 79.19 200 SER A O 1
ATOM 1668 N N . PRO A 1 201 ? -3.919 -9.232 -50.571 1.00 78.62 201 PRO A N 1
ATOM 1669 C CA . PRO A 1 201 ? -5.053 -8.713 -49.802 1.00 78.62 201 PRO A CA 1
ATOM 1670 C C . PRO A 1 201 ? -4.998 -9.092 -48.317 1.00 78.62 201 PRO A C 1
ATOM 1672 O O . PRO A 1 201 ? -5.377 -8.302 -47.456 1.00 78.62 201 PRO A O 1
ATOM 1675 N N . TYR A 1 202 ? -4.468 -10.279 -48.007 1.00 77.50 202 TYR A N 1
ATOM 1676 C CA . TYR A 1 202 ? -4.291 -10.751 -46.635 1.00 77.50 202 TYR A CA 1
ATOM 1677 C C . TYR A 1 202 ? -3.276 -9.905 -45.852 1.00 77.50 202 TYR A C 1
ATOM 1679 O O . TYR A 1 202 ? -3.549 -9.498 -44.723 1.00 77.50 202 TYR A O 1
ATOM 1687 N N . MET A 1 203 ? -2.125 -9.593 -46.456 1.00 73.31 203 MET A N 1
ATOM 1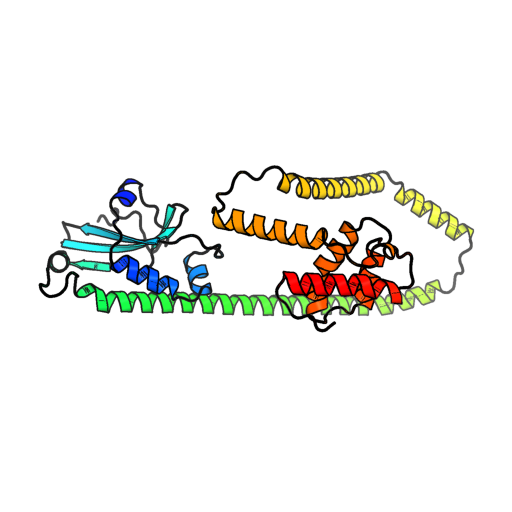688 C CA . MET A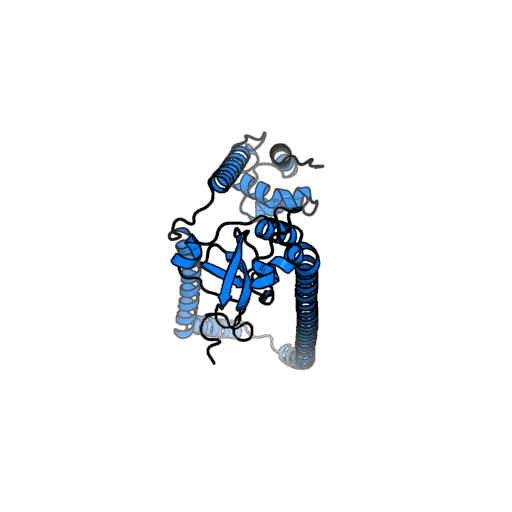 1 203 ? -1.082 -8.787 -45.811 1.00 73.31 203 MET A CA 1
ATOM 1689 C C . MET A 1 203 ? -1.502 -7.324 -45.671 1.00 73.31 203 MET A C 1
ATOM 1691 O O . MET A 1 203 ? -1.239 -6.725 -44.630 1.00 73.31 203 MET A O 1
ATOM 1695 N N . LYS A 1 204 ? -2.240 -6.780 -46.649 1.00 76.88 204 LYS A N 1
ATOM 1696 C CA . LYS A 1 204 ? -2.864 -5.452 -46.534 1.00 76.88 204 LYS A CA 1
ATOM 1697 C C . LYS A 1 204 ? -3.854 -5.391 -45.372 1.00 76.88 204 LYS A C 1
ATOM 1699 O O . LYS A 1 204 ? -3.745 -4.504 -44.533 1.00 76.88 204 LYS A O 1
ATOM 1704 N N . ARG A 1 205 ? -4.734 -6.391 -45.247 1.00 75.69 205 ARG A N 1
ATOM 1705 C CA . ARG A 1 205 ? -5.694 -6.488 -44.137 1.00 75.69 205 ARG A CA 1
ATOM 1706 C C . ARG A 1 205 ? -5.003 -6.646 -42.780 1.00 75.69 205 ARG A C 1
ATOM 1708 O O . ARG A 1 205 ? -5.421 -6.042 -41.799 1.00 75.69 205 ARG A O 1
ATOM 1715 N N . LYS A 1 206 ? -3.918 -7.423 -42.711 1.00 73.69 206 LYS A N 1
ATOM 1716 C CA . LYS A 1 206 ? -3.110 -7.574 -41.490 1.00 73.69 206 LYS A CA 1
ATOM 1717 C C . LYS A 1 206 ? -2.412 -6.266 -41.098 1.00 73.69 206 LYS A C 1
ATOM 1719 O O . LYS A 1 206 ? -2.382 -5.929 -39.917 1.00 73.69 206 LYS A O 1
ATOM 1724 N N . ALA A 1 207 ? -1.888 -5.521 -42.070 1.00 73.06 207 ALA A N 1
ATOM 1725 C CA . ALA A 1 207 ? -1.297 -4.206 -41.836 1.00 73.06 207 ALA A CA 1
ATOM 1726 C C . ALA A 1 207 ? -2.347 -3.182 -41.370 1.00 73.06 207 ALA A C 1
ATOM 1728 O O . ALA A 1 207 ? -2.095 -2.446 -40.421 1.00 73.06 207 ALA A O 1
ATOM 1729 N N . GLU A 1 208 ? -3.545 -3.179 -41.960 1.00 77.38 208 GLU A N 1
ATOM 1730 C CA . GLU A 1 208 ? -4.661 -2.334 -41.515 1.00 77.38 208 GLU A CA 1
ATOM 1731 C C . GLU A 1 208 ? -5.093 -2.643 -40.081 1.00 77.38 208 GLU A C 1
ATOM 1733 O O . GLU A 1 208 ? -5.296 -1.715 -39.302 1.00 77.38 208 GLU A O 1
ATOM 1738 N N . LEU A 1 209 ? -5.169 -3.922 -39.701 1.00 76.50 209 LEU A N 1
ATOM 1739 C CA . LEU A 1 209 ? -5.490 -4.329 -38.330 1.00 76.50 209 LEU A CA 1
ATOM 1740 C C . LEU A 1 209 ? -4.435 -3.855 -37.323 1.00 76.50 209 LEU A C 1
ATOM 1742 O O . LEU A 1 209 ? -4.792 -3.388 -36.245 1.00 76.50 209 LEU A O 1
ATOM 1746 N N . LEU A 1 210 ? -3.149 -3.917 -37.681 1.00 72.50 210 LEU A N 1
ATOM 1747 C CA . LEU A 1 210 ? -2.061 -3.389 -36.848 1.00 72.50 210 LEU A CA 1
ATOM 1748 C C . LEU A 1 210 ? -2.113 -1.860 -36.725 1.00 72.50 210 LEU A C 1
ATOM 1750 O O . LEU A 1 210 ? -1.849 -1.308 -35.659 1.00 72.50 210 LEU A O 1
ATOM 1754 N N . ILE A 1 211 ? -2.480 -1.157 -37.797 1.00 76.31 211 ILE A N 1
ATOM 1755 C CA . ILE A 1 211 ? -2.658 0.300 -37.768 1.00 76.31 211 ILE A CA 1
ATOM 1756 C C . ILE A 1 211 ? -3.892 0.672 -36.932 1.00 76.31 211 ILE A C 1
ATOM 1758 O O . ILE A 1 211 ? -3.852 1.642 -36.175 1.00 76.31 211 ILE A O 1
ATOM 1762 N N . GLN A 1 212 ? -4.984 -0.090 -37.032 1.00 74.81 212 GLN A N 1
ATOM 1763 C CA . GLN A 1 212 ? -6.189 0.108 -36.227 1.00 74.81 212 GLN A CA 1
ATOM 1764 C C . GLN A 1 212 ? -5.938 -0.157 -34.742 1.00 74.81 212 GLN A C 1
ATOM 1766 O O . GLN A 1 212 ? -6.345 0.664 -33.921 1.00 74.81 212 GLN A O 1
ATOM 1771 N N . SER A 1 213 ? -5.230 -1.234 -34.389 1.00 71.31 213 SER A N 1
ATOM 1772 C CA . SER A 1 213 ? -4.891 -1.520 -32.991 1.00 71.31 213 SER A CA 1
ATOM 1773 C C . SER A 1 213 ? -3.991 -0.433 -32.404 1.00 71.31 213 SER A C 1
ATOM 1775 O O . SER A 1 213 ? -4.250 0.042 -31.301 1.00 71.31 213 SER A O 1
ATOM 1777 N N . ALA A 1 214 ? -3.003 0.050 -33.165 1.00 67.69 214 ALA A N 1
ATOM 1778 C CA . ALA A 1 214 ? -2.157 1.167 -32.754 1.00 67.69 214 ALA A CA 1
ATOM 1779 C C . ALA A 1 214 ? -2.963 2.463 -32.546 1.00 67.69 214 ALA A C 1
ATOM 1781 O O . ALA A 1 214 ? -2.756 3.168 -31.560 1.00 67.69 214 ALA A O 1
ATOM 1782 N N . ARG A 1 215 ? -3.929 2.765 -33.428 1.00 71.25 215 ARG A N 1
ATOM 1783 C CA . ARG A 1 215 ? -4.828 3.925 -33.279 1.00 71.25 215 ARG A CA 1
ATOM 1784 C C . ARG A 1 215 ? -5.730 3.813 -32.052 1.00 71.25 215 ARG A C 1
ATOM 1786 O O . ARG A 1 215 ? -5.901 4.805 -31.352 1.00 71.25 215 ARG A O 1
ATOM 1793 N N . GLN A 1 216 ? -6.274 2.630 -31.769 1.00 66.94 216 GLN A N 1
ATOM 1794 C CA . GLN A 1 216 ? -7.071 2.390 -30.562 1.00 66.94 216 GLN A CA 1
ATOM 1795 C C . GLN A 1 216 ? -6.235 2.554 -29.291 1.00 66.94 216 GLN A C 1
ATOM 1797 O O . GLN A 1 216 ? -6.694 3.180 -28.342 1.00 66.94 216 GLN A O 1
ATOM 1802 N N . HIS A 1 217 ? -4.991 2.072 -29.299 1.00 58.72 217 HIS A N 1
ATOM 1803 C CA . HIS A 1 217 ? -4.073 2.232 -28.173 1.00 58.72 217 HIS A CA 1
ATOM 1804 C C . HIS A 1 217 ? -3.744 3.709 -27.894 1.00 58.72 217 HIS A C 1
ATOM 1806 O O . HIS A 1 217 ? -3.641 4.112 -26.739 1.00 58.72 217 HIS A O 1
ATOM 1812 N N . ILE A 1 218 ? -3.617 4.527 -28.945 1.00 61.12 218 ILE A N 1
ATOM 1813 C CA . ILE A 1 218 ? -3.407 5.979 -28.835 1.00 61.12 218 ILE A CA 1
ATOM 1814 C C . ILE A 1 218 ? -4.681 6.679 -28.337 1.00 61.12 218 ILE A C 1
ATOM 1816 O O . ILE A 1 218 ? -4.605 7.523 -27.450 1.00 61.12 218 ILE A O 1
ATOM 1820 N N . LEU A 1 219 ? -5.860 6.305 -28.847 1.00 60.84 219 LEU A N 1
ATOM 1821 C CA . LEU A 1 219 ? -7.141 6.859 -28.392 1.00 60.84 219 LEU A CA 1
ATOM 1822 C C . LEU A 1 219 ? -7.408 6.548 -26.915 1.00 60.84 219 LEU A C 1
ATOM 1824 O O . LEU A 1 219 ? -7.753 7.460 -26.179 1.00 60.84 219 LEU A O 1
ATOM 1828 N N . GLN A 1 220 ? -7.155 5.320 -26.452 1.00 55.41 220 GLN A N 1
ATOM 1829 C CA . GLN A 1 220 ? -7.288 4.953 -25.034 1.00 55.41 220 GLN A CA 1
ATOM 1830 C C . GLN A 1 220 ? -6.343 5.754 -24.123 1.00 55.41 220 GLN A C 1
ATOM 1832 O O . GLN A 1 220 ? -6.702 6.092 -22.999 1.00 55.41 220 GLN A O 1
ATOM 1837 N N . GLN A 1 221 ? -5.150 6.117 -24.604 1.00 49.47 221 GLN A N 1
ATOM 1838 C CA . GLN A 1 221 ? -4.227 6.986 -23.862 1.00 49.47 221 GLN A CA 1
ATOM 1839 C C . GLN A 1 221 ? -4.696 8.449 -23.785 1.00 49.47 221 GLN A C 1
ATOM 1841 O O . GLN A 1 221 ? -4.267 9.175 -22.884 1.00 49.47 221 GLN A O 1
ATOM 1846 N N . HIS A 1 222 ? -5.563 8.882 -24.705 1.00 46.06 222 HIS A N 1
ATOM 1847 C CA . HIS A 1 222 ? -6.150 10.221 -24.715 1.00 46.06 222 HIS A CA 1
ATOM 1848 C C . HIS A 1 222 ? -7.507 10.285 -23.990 1.00 46.06 222 HIS A C 1
ATOM 1850 O O . HIS A 1 222 ? -7.730 11.241 -23.256 1.00 46.06 222 HIS A O 1
ATOM 1856 N N . THR A 1 223 ? -8.360 9.257 -24.074 1.00 39.12 223 THR A N 1
ATOM 1857 C CA . THR A 1 223 ? -9.666 9.221 -23.380 1.00 39.12 223 THR A CA 1
ATOM 1858 C C . THR A 1 223 ? -9.539 9.075 -21.862 1.00 39.12 223 THR A C 1
ATOM 1860 O O . THR A 1 223 ? -10.392 9.558 -21.131 1.00 39.12 223 THR A O 1
ATOM 1863 N N . VAL A 1 224 ? -8.442 8.495 -21.355 1.00 43.47 224 VAL A N 1
ATOM 1864 C CA . VAL A 1 224 ? -8.146 8.432 -19.904 1.00 43.47 224 VAL A CA 1
ATOM 1865 C C . VAL A 1 224 ? -7.795 9.813 -19.310 1.00 43.47 224 VAL A C 1
ATOM 1867 O O . VAL A 1 224 ? -7.691 9.950 -18.095 1.00 43.47 224 VAL A O 1
ATOM 1870 N N . LYS A 1 225 ? -7.620 10.858 -20.134 1.00 44.00 225 LYS A N 1
ATOM 1871 C CA . LYS A 1 225 ? -7.340 12.226 -19.662 1.00 44.00 225 LYS A CA 1
ATOM 1872 C C . LYS A 1 225 ? -8.530 13.183 -19.711 1.00 44.00 225 LYS A C 1
ATOM 1874 O O . LYS A 1 225 ? -8.402 14.266 -19.149 1.00 44.00 225 LYS A O 1
ATOM 1879 N N . GLU A 1 226 ? -9.637 12.825 -20.362 1.00 40.91 226 GLU A N 1
ATOM 1880 C CA . GLU A 1 226 ? -10.772 13.749 -20.533 1.00 40.91 226 GLU A CA 1
ATOM 1881 C C . GLU A 1 226 ? -11.999 13.391 -19.684 1.00 40.91 226 GLU A C 1
ATOM 1883 O O . GLU A 1 226 ? -12.722 14.307 -19.311 1.00 40.91 226 GLU A O 1
ATOM 1888 N N . ASP A 1 227 ? -12.140 12.142 -19.225 1.00 38.31 227 ASP A N 1
ATOM 1889 C CA . ASP A 1 227 ? -13.206 11.746 -18.296 1.00 38.31 227 ASP A CA 1
ATOM 1890 C C . ASP A 1 227 ? -12.621 11.110 -17.022 1.00 38.31 227 ASP A C 1
ATOM 1892 O O . ASP A 1 227 ? -12.579 9.891 -16.856 1.00 38.31 227 ASP A O 1
ATOM 1896 N N . SER A 1 228 ? -12.147 11.943 -16.094 1.00 35.34 228 SER A N 1
ATOM 1897 C CA . SER A 1 228 ? -12.066 11.556 -14.683 1.00 35.34 228 SER A CA 1
ATOM 1898 C C . SER A 1 228 ? -12.752 12.624 -13.847 1.00 35.34 228 SER A C 1
ATOM 1900 O O . SER A 1 228 ? -12.221 13.717 -13.630 1.00 35.34 228 SER A O 1
ATOM 1902 N N . GLU A 1 229 ? -13.960 12.271 -13.429 1.00 39.09 229 GLU A N 1
ATOM 1903 C CA . GLU A 1 229 ? -14.767 12.943 -12.427 1.00 39.09 229 GLU A CA 1
ATOM 1904 C C . GLU A 1 229 ? -13.946 13.288 -11.179 1.00 39.09 229 GLU A C 1
ATOM 1906 O O . GLU A 1 229 ? -12.974 12.623 -10.813 1.00 39.09 229 GLU A O 1
ATOM 1911 N N . GLN A 1 230 ? -14.364 14.381 -10.549 1.00 39.62 230 GLN A N 1
ATOM 1912 C CA . GLN A 1 230 ? -13.836 14.954 -9.321 1.00 39.62 230 GLN A CA 1
ATOM 1913 C C . GLN A 1 230 ? -13.636 13.889 -8.232 1.00 39.62 230 GLN A C 1
ATOM 1915 O O . GLN A 1 230 ? -14.555 13.568 -7.488 1.00 39.62 230 GLN A O 1
ATOM 1920 N N . SER A 1 231 ? -12.412 13.382 -8.087 1.00 37.75 231 SER A N 1
ATOM 1921 C CA . SER A 1 231 ? -11.985 12.746 -6.845 1.00 37.75 231 SER A CA 1
ATOM 1922 C C . SER A 1 231 ? -11.662 13.845 -5.836 1.00 37.75 231 SER A C 1
ATOM 1924 O O . SER A 1 231 ? -10.879 14.754 -6.148 1.00 37.75 231 SER A O 1
ATOM 1926 N N . ASP A 1 232 ? -12.244 13.758 -4.645 1.00 46.88 232 ASP A N 1
ATOM 1927 C CA . ASP A 1 232 ? -11.979 14.620 -3.494 1.00 46.88 232 ASP A CA 1
ATOM 1928 C C . ASP A 1 232 ? -10.498 14.571 -3.078 1.00 46.88 232 ASP A C 1
ATOM 1930 O O . ASP A 1 232 ? -10.105 13.893 -2.135 1.00 46.88 232 ASP A O 1
ATOM 1934 N N . MET A 1 233 ? -9.644 15.309 -3.789 1.00 40.78 233 MET A N 1
ATOM 1935 C CA . MET A 1 233 ? -8.318 15.662 -3.294 1.00 40.78 233 MET A CA 1
ATOM 1936 C C . MET A 1 233 ? -8.463 16.766 -2.256 1.00 40.78 233 MET A C 1
ATOM 1938 O O . MET A 1 233 ? -9.089 17.806 -2.520 1.00 40.78 233 MET A O 1
ATOM 1942 N N . THR A 1 234 ? -7.838 16.549 -1.103 1.00 56.56 234 THR A N 1
ATOM 1943 C CA . THR A 1 234 ? -7.771 17.515 -0.007 1.00 56.56 234 THR A CA 1
ATOM 1944 C C . THR A 1 234 ? -7.221 18.862 -0.497 1.00 56.56 234 THR A C 1
ATOM 1946 O O . THR A 1 234 ? -6.441 18.957 -1.454 1.00 56.56 234 THR A O 1
ATOM 1949 N N . THR A 1 235 ? -7.643 19.954 0.143 1.00 59.16 235 THR A N 1
ATOM 1950 C CA . THR A 1 235 ? -7.196 21.323 -0.170 1.00 59.16 235 THR A CA 1
ATOM 1951 C C . THR A 1 235 ? -5.671 21.466 -0.126 1.00 59.16 235 THR A C 1
ATOM 1953 O O . THR A 1 235 ? -5.110 22.254 -0.887 1.00 59.16 235 THR A O 1
ATOM 1956 N N . GLU A 1 236 ? -4.987 20.663 0.688 1.00 58.44 236 GLU A N 1
ATOM 1957 C CA . GLU A 1 236 ? -3.528 20.643 0.812 1.00 58.44 236 GLU A CA 1
ATOM 1958 C C . GLU A 1 236 ? -2.828 20.008 -0.398 1.00 58.44 236 GLU A C 1
ATOM 1960 O O . GLU A 1 236 ? -1.842 20.562 -0.890 1.00 58.44 236 GLU A O 1
ATOM 1965 N N . GLU A 1 237 ? -3.366 18.921 -0.958 1.00 56.75 237 GLU A N 1
ATOM 1966 C CA . GLU A 1 237 ? -2.816 18.275 -2.158 1.00 56.75 237 GLU A CA 1
ATOM 1967 C C . GLU A 1 237 ? -2.982 19.145 -3.407 1.00 56.75 237 GLU A C 1
ATOM 1969 O O . GLU A 1 237 ? -2.050 19.273 -4.208 1.00 56.75 237 GLU A O 1
ATOM 1974 N N . LYS A 1 238 ? -4.124 19.834 -3.543 1.00 61.69 238 LYS A N 1
ATOM 1975 C CA . LYS A 1 238 ? -4.339 20.822 -4.616 1.00 61.69 238 LYS A CA 1
ATOM 1976 C C . LYS A 1 238 ? -3.345 21.981 -4.514 1.00 61.69 238 LYS A C 1
ATOM 1978 O O . LYS A 1 238 ? -2.784 22.410 -5.524 1.00 61.69 238 LYS A O 1
ATOM 1983 N N . VAL A 1 239 ? -3.073 22.461 -3.299 1.00 67.88 239 VAL A N 1
ATOM 1984 C CA . VAL A 1 239 ? -2.069 23.508 -3.053 1.00 67.88 239 VAL A CA 1
ATOM 1985 C C . VAL A 1 239 ? -0.650 22.995 -3.324 1.00 67.88 239 VAL A C 1
ATOM 1987 O O . VAL A 1 239 ? 0.163 23.731 -3.885 1.00 67.88 239 VAL A O 1
ATOM 1990 N N . ALA A 1 240 ? -0.335 21.744 -2.986 1.00 67.00 240 ALA A N 1
ATOM 1991 C CA . ALA A 1 240 ? 0.971 21.140 -3.239 1.00 67.00 240 ALA A CA 1
ATOM 1992 C C . ALA A 1 240 ? 1.236 20.902 -4.736 1.00 67.00 240 ALA A C 1
ATOM 1994 O O . ALA A 1 240 ? 2.325 21.230 -5.217 1.00 67.00 240 ALA A O 1
ATOM 1995 N N . MET A 1 241 ? 0.250 20.401 -5.491 1.00 69.25 241 MET A N 1
ATOM 1996 C CA . MET A 1 241 ? 0.355 20.259 -6.948 1.00 69.25 241 MET A CA 1
ATOM 1997 C C . MET A 1 241 ? 0.520 21.614 -7.626 1.00 69.25 241 MET A C 1
ATOM 1999 O O . MET A 1 241 ? 1.452 21.786 -8.410 1.00 69.25 241 MET A O 1
ATOM 2003 N N . LYS A 1 242 ? -0.291 22.606 -7.241 1.00 75.56 242 LYS A N 1
ATOM 2004 C CA . LYS A 1 242 ? -0.179 23.966 -7.772 1.00 75.56 242 LYS A CA 1
ATOM 2005 C C . LYS A 1 242 ? 1.199 24.573 -7.490 1.00 75.56 242 LYS A C 1
ATOM 2007 O O . LYS A 1 242 ? 1.851 25.065 -8.403 1.00 75.56 242 LYS A O 1
ATOM 2012 N N . LYS A 1 243 ? 1.721 24.425 -6.265 1.00 74.50 243 LYS A N 1
ATOM 2013 C CA . LYS A 1 243 ? 3.089 24.852 -5.908 1.00 74.50 243 LYS A CA 1
ATOM 2014 C C . LYS A 1 243 ? 4.174 24.117 -6.704 1.00 74.50 243 LYS A C 1
ATOM 2016 O O . LYS A 1 243 ? 5.238 24.685 -6.951 1.00 74.50 243 LYS A O 1
ATOM 2021 N N . ARG A 1 244 ? 3.957 22.849 -7.070 1.00 76.44 244 ARG A N 1
ATOM 2022 C CA . ARG A 1 244 ? 4.893 22.060 -7.889 1.00 76.44 244 ARG A CA 1
ATOM 2023 C C . ARG A 1 244 ? 4.877 22.513 -9.348 1.00 76.44 244 ARG A C 1
ATOM 2025 O O . ARG A 1 244 ? 5.944 22.623 -9.950 1.00 76.44 244 ARG A O 1
ATOM 2032 N N . GLU A 1 245 ? 3.701 22.795 -9.895 1.00 80.44 245 GLU A N 1
ATOM 2033 C CA . GLU A 1 245 ? 3.534 23.335 -11.247 1.00 80.44 245 GLU A CA 1
ATOM 2034 C C . GLU A 1 245 ? 4.103 24.748 -11.364 1.00 80.44 245 GLU A C 1
ATOM 2036 O O . GLU A 1 245 ? 4.882 25.010 -12.275 1.00 80.44 245 GLU A O 1
ATOM 2041 N N . GLU A 1 246 ? 3.833 25.618 -10.391 1.00 81.94 246 GLU A N 1
ATOM 2042 C CA . GLU A 1 246 ? 4.402 26.969 -10.321 1.00 81.94 246 GLU A CA 1
ATOM 2043 C C . GLU A 1 246 ? 5.935 26.934 -10.264 1.00 81.94 246 GLU A C 1
ATOM 2045 O O . GLU A 1 246 ? 6.603 27.683 -10.979 1.00 81.94 246 GLU A O 1
ATOM 2050 N N . ARG A 1 247 ? 6.521 26.022 -9.473 1.00 79.12 247 ARG A N 1
ATOM 2051 C CA . ARG A 1 247 ? 7.980 25.818 -9.451 1.00 79.12 247 ARG A CA 1
ATOM 2052 C C . ARG A 1 247 ? 8.514 25.316 -10.788 1.00 79.12 247 ARG A C 1
ATOM 2054 O O . ARG A 1 247 ? 9.542 25.804 -11.250 1.00 79.12 247 ARG A O 1
ATOM 2061 N N . LYS A 1 248 ? 7.831 24.361 -11.423 1.00 85.25 248 LYS A N 1
ATOM 2062 C CA . LYS A 1 248 ? 8.217 23.849 -12.744 1.00 85.25 248 LYS A CA 1
ATOM 2063 C C . LYS A 1 248 ? 8.183 24.963 -13.793 1.00 85.25 248 LYS A C 1
ATOM 2065 O O . LYS A 1 248 ? 9.143 25.109 -14.543 1.00 85.25 248 LYS A O 1
ATOM 2070 N N . GLU A 1 249 ? 7.127 25.770 -13.818 1.00 85.12 249 GLU A N 1
ATOM 2071 C CA . GLU A 1 249 ? 7.005 26.920 -14.718 1.00 85.12 249 GLU A CA 1
ATOM 2072 C C . GLU A 1 249 ? 8.088 27.965 -14.457 1.00 85.12 249 GLU A C 1
ATOM 2074 O O . GLU A 1 249 ? 8.717 28.451 -15.396 1.00 85.12 249 GLU A O 1
ATOM 2079 N N . LYS A 1 250 ? 8.379 28.269 -13.188 1.00 85.69 250 LYS A N 1
ATOM 2080 C CA . LYS A 1 250 ? 9.472 29.174 -12.817 1.00 85.69 250 LYS A CA 1
ATOM 2081 C C . LYS A 1 250 ? 10.820 28.680 -13.354 1.00 85.69 250 LYS A C 1
ATOM 2083 O O . LYS A 1 250 ? 11.584 29.476 -13.896 1.00 85.69 250 LYS A O 1
ATOM 2088 N N . ILE A 1 251 ? 11.075 27.372 -13.273 1.00 87.06 251 ILE A N 1
ATOM 2089 C CA . ILE A 1 251 ? 12.286 26.746 -13.818 1.00 87.06 251 ILE A CA 1
ATOM 2090 C C . ILE A 1 251 ? 12.344 26.853 -15.342 1.00 87.06 251 ILE A C 1
ATOM 2092 O O . ILE A 1 251 ? 13.361 27.269 -15.890 1.00 87.06 251 ILE A O 1
ATOM 2096 N N . LEU A 1 252 ? 11.262 26.519 -16.043 1.00 85.75 252 LEU A N 1
ATOM 2097 C CA . LEU A 1 252 ? 11.244 26.528 -17.509 1.00 85.75 252 LEU A CA 1
ATOM 2098 C C . LEU A 1 252 ? 11.311 27.945 -18.104 1.00 85.75 252 LEU A C 1
ATOM 2100 O O . LEU A 1 252 ? 11.873 28.126 -19.186 1.00 85.75 252 LEU A O 1
ATOM 2104 N N . ASN A 1 253 ? 10.797 28.948 -17.387 1.00 86.50 253 ASN A N 1
ATOM 2105 C CA . ASN A 1 253 ? 10.790 30.350 -17.815 1.00 86.50 253 ASN A CA 1
ATOM 2106 C C . ASN A 1 253 ? 12.073 31.121 -17.453 1.00 86.50 253 ASN A C 1
ATOM 2108 O O . ASN A 1 253 ? 12.227 32.278 -17.853 1.00 86.50 253 ASN A O 1
ATOM 2112 N N . HIS A 1 254 ? 13.015 30.511 -16.728 1.00 85.75 254 HIS A N 1
ATOM 2113 C CA . HIS A 1 254 ? 14.285 31.158 -16.411 1.00 85.75 254 HIS A CA 1
ATOM 2114 C C . HIS A 1 254 ? 15.115 31.398 -17.676 1.00 85.75 254 HIS A C 1
ATOM 2116 O O . HIS A 1 254 ? 15.367 30.471 -18.440 1.00 85.75 254 HIS A O 1
ATOM 2122 N N . LYS A 1 255 ? 15.547 32.644 -17.889 1.00 84.06 255 LYS A N 1
ATOM 2123 C CA . LYS A 1 255 ? 16.486 33.028 -18.950 1.00 84.06 255 LYS A CA 1
ATOM 2124 C C . LYS A 1 255 ? 17.923 32.657 -18.585 1.00 84.06 255 LYS A C 1
ATOM 2126 O O . LYS A 1 255 ? 18.439 33.166 -17.596 1.00 84.06 255 LYS A O 1
ATOM 2131 N N . VAL A 1 256 ? 18.553 31.851 -19.423 1.00 86.94 256 VAL A N 1
ATOM 2132 C CA . VAL A 1 256 ? 19.938 31.387 -19.310 1.00 86.94 256 VAL A CA 1
ATOM 2133 C C . VAL A 1 256 ? 20.824 32.179 -20.276 1.00 86.94 256 VAL A C 1
ATOM 2135 O O . VAL A 1 256 ? 20.399 32.544 -21.379 1.00 86.94 256 VAL A O 1
ATOM 2138 N N . ALA A 1 257 ? 22.064 32.476 -19.896 1.00 81.81 257 ALA A N 1
ATOM 2139 C CA . ALA A 1 257 ? 23.000 33.111 -20.818 1.00 81.81 257 ALA A CA 1
ATOM 2140 C C . ALA A 1 257 ? 23.464 32.113 -21.899 1.00 81.81 257 ALA A C 1
ATOM 2142 O O . ALA A 1 257 ? 23.909 31.009 -21.606 1.00 81.81 257 ALA A O 1
ATOM 2143 N N . GLY A 1 258 ? 23.371 32.493 -23.179 1.00 79.00 258 GLY A N 1
ATOM 2144 C CA . GLY A 1 258 ? 23.801 31.633 -24.293 1.00 79.00 258 GLY A CA 1
ATOM 2145 C C . GLY A 1 258 ? 22.740 30.661 -24.827 1.00 79.00 258 GLY A C 1
ATOM 2146 O O . GLY A 1 258 ? 23.074 29.770 -25.602 1.00 79.00 258 GLY A O 1
ATOM 2147 N N . GLU A 1 259 ? 21.454 30.846 -24.499 1.00 82.69 259 GLU A N 1
ATOM 2148 C CA . GLU A 1 259 ? 20.350 30.053 -25.086 1.00 82.69 259 GLU A CA 1
ATOM 2149 C C . GLU A 1 259 ? 20.318 30.087 -26.617 1.00 82.69 259 GLU A C 1
ATOM 2151 O O . GLU A 1 259 ? 19.895 29.122 -27.245 1.00 82.69 259 GLU A O 1
ATOM 2156 N N . MET A 1 260 ? 20.824 31.166 -27.223 1.00 82.00 260 MET A N 1
ATOM 2157 C CA . MET A 1 260 ? 20.920 31.328 -28.679 1.00 82.00 260 MET A CA 1
ATOM 2158 C C . MET A 1 260 ? 21.856 30.308 -29.350 1.00 82.00 260 MET A C 1
ATOM 2160 O O . MET A 1 260 ? 21.856 30.182 -30.573 1.00 82.00 260 MET A O 1
ATOM 2164 N N . TYR A 1 261 ? 22.666 29.583 -28.573 1.00 84.75 261 TYR A N 1
ATOM 2165 C CA . TYR A 1 261 ? 23.520 28.506 -29.073 1.00 84.75 261 TYR A CA 1
ATOM 2166 C C . TYR A 1 261 ? 22.736 27.216 -29.353 1.00 84.75 261 TYR A C 1
ATOM 2168 O O . TYR A 1 261 ? 23.237 26.342 -30.065 1.00 84.75 261 TYR A O 1
ATOM 2176 N N . ILE A 1 262 ? 21.513 27.096 -28.825 1.00 85.31 262 ILE A N 1
ATOM 2177 C CA . ILE A 1 262 ? 20.629 25.941 -28.986 1.00 85.31 262 ILE A CA 1
ATOM 2178 C C . ILE A 1 262 ? 19.477 26.337 -29.914 1.00 85.31 262 ILE A C 1
ATOM 2180 O O . ILE A 1 262 ? 18.678 27.216 -29.603 1.00 85.31 262 ILE A O 1
ATOM 2184 N N . ASN A 1 263 ? 19.375 25.669 -31.060 1.00 78.50 263 ASN A N 1
ATOM 2185 C CA . ASN A 1 263 ? 18.316 25.914 -32.029 1.00 78.50 263 ASN A CA 1
ATOM 2186 C C . ASN A 1 263 ? 17.042 25.154 -31.638 1.00 78.50 263 ASN A C 1
ATOM 2188 O O . ASN A 1 263 ? 17.069 23.957 -31.338 1.00 78.50 263 ASN A O 1
ATOM 2192 N N . GLY A 1 264 ? 15.906 25.845 -31.715 1.00 73.25 264 GLY A N 1
ATOM 2193 C CA . GLY A 1 264 ? 14.580 25.285 -31.460 1.00 73.25 264 GLY A CA 1
ATOM 2194 C C . GLY A 1 264 ? 13.823 26.031 -30.366 1.00 73.25 264 GLY A C 1
ATOM 2195 O O . GLY A 1 264 ? 14.209 27.117 -29.945 1.00 73.25 264 GLY A O 1
ATOM 2196 N N . ASN A 1 265 ? 12.709 25.451 -29.914 1.00 79.88 265 ASN A N 1
ATOM 2197 C CA . ASN A 1 265 ? 11.909 26.031 -28.838 1.00 79.88 265 ASN A CA 1
ATOM 2198 C C . ASN A 1 265 ? 12.710 25.995 -27.515 1.00 79.88 265 ASN A C 1
ATOM 2200 O O . ASN A 1 265 ? 13.032 24.890 -27.058 1.00 79.88 265 ASN A O 1
ATOM 2204 N N . PRO A 1 266 ? 12.986 27.149 -26.868 1.00 79.12 266 PRO A N 1
ATOM 2205 C CA . PRO A 1 266 ? 13.746 27.212 -25.618 1.00 79.12 266 PRO A CA 1
ATOM 2206 C C . PRO A 1 266 ? 13.162 26.338 -24.506 1.00 79.12 266 PRO A C 1
ATOM 2208 O O . PRO A 1 266 ? 13.889 25.765 -23.701 1.00 79.12 266 PRO A O 1
ATOM 2211 N N . ARG A 1 267 ? 11.836 26.177 -24.485 1.00 84.38 267 ARG A N 1
ATOM 2212 C CA . ARG A 1 267 ? 11.144 25.353 -23.491 1.00 84.38 267 ARG A CA 1
ATOM 2213 C C . ARG A 1 267 ? 11.448 23.865 -23.664 1.00 84.38 267 ARG A C 1
ATOM 2215 O O . ARG A 1 267 ? 11.632 23.155 -22.684 1.00 84.38 267 ARG A O 1
ATOM 2222 N N . LYS A 1 268 ? 11.569 23.402 -24.910 1.00 85.69 268 LYS A N 1
ATOM 2223 C CA . LYS A 1 268 ? 11.702 21.978 -25.246 1.00 85.69 268 LYS A CA 1
ATOM 2224 C C . LYS A 1 268 ? 13.030 21.387 -24.771 1.00 85.69 268 LYS A C 1
ATOM 2226 O O . LYS A 1 268 ? 13.057 20.278 -24.244 1.00 85.69 268 LYS A O 1
ATOM 2231 N N . TRP A 1 269 ? 14.139 22.113 -24.929 1.00 86.94 269 TRP A N 1
ATOM 2232 C CA . TRP A 1 269 ? 15.435 21.630 -24.440 1.00 86.94 269 TRP A CA 1
ATOM 2233 C C . TRP A 1 269 ? 15.538 21.724 -22.916 1.00 86.94 269 TRP A C 1
ATOM 2235 O O . TRP A 1 269 ? 16.057 20.800 -22.293 1.00 86.94 269 TRP A O 1
ATOM 2245 N N . LYS A 1 270 ? 14.955 22.761 -22.301 1.00 89.31 270 LYS A N 1
ATOM 2246 C CA . LYS A 1 270 ? 14.869 22.890 -20.839 1.00 89.31 270 LYS A CA 1
ATOM 2247 C C . LYS A 1 270 ? 14.058 21.768 -20.200 1.00 89.31 270 LYS A C 1
ATOM 2249 O O . LYS A 1 270 ? 14.467 21.238 -19.174 1.00 89.31 270 LYS A O 1
ATOM 2254 N N . GLU A 1 271 ? 12.955 21.350 -20.818 1.00 89.62 271 GLU A N 1
ATOM 2255 C CA . GLU A 1 271 ? 12.164 20.199 -20.363 1.00 89.62 271 GLU A CA 1
ATOM 2256 C C . GLU A 1 271 ? 12.968 18.897 -20.392 1.00 89.62 271 GLU A C 1
ATOM 2258 O O . GLU A 1 271 ? 12.932 18.125 -19.433 1.00 89.62 271 GLU A O 1
ATOM 2263 N N . LEU A 1 272 ? 13.735 18.669 -21.459 1.00 89.12 272 LEU A N 1
ATOM 2264 C CA . LEU A 1 272 ? 14.578 17.480 -21.590 1.00 89.12 272 LEU A CA 1
ATOM 2265 C C . LEU A 1 272 ? 15.738 17.477 -20.586 1.00 89.12 272 LEU A C 1
ATOM 2267 O O . LEU A 1 272 ? 16.036 16.429 -20.008 1.00 89.12 272 LEU A O 1
ATOM 2271 N N . VAL A 1 273 ? 16.354 18.637 -20.335 1.00 89.62 273 VAL A N 1
ATOM 2272 C CA . VAL A 1 273 ? 17.390 18.785 -19.302 1.00 89.62 273 VAL A CA 1
ATOM 2273 C C . VAL A 1 273 ? 16.797 18.586 -17.905 1.00 89.62 273 VAL A C 1
ATOM 2275 O O . VAL A 1 273 ? 17.353 17.825 -17.117 1.00 89.62 273 VAL A O 1
ATOM 2278 N N . LEU A 1 274 ? 15.634 19.175 -17.610 1.00 89.50 274 LEU A N 1
ATOM 2279 C CA . LEU A 1 274 ? 14.933 18.992 -16.336 1.00 89.50 274 LEU A CA 1
ATOM 2280 C C . LEU A 1 274 ? 14.549 17.523 -16.101 1.00 89.50 274 LEU A C 1
ATOM 2282 O O . LEU A 1 274 ? 14.703 17.014 -14.993 1.00 89.50 274 LEU A O 1
ATOM 2286 N N . TYR A 1 275 ? 14.110 16.815 -17.146 1.00 89.75 275 TYR A N 1
ATOM 2287 C CA . TYR A 1 275 ? 13.794 15.386 -17.078 1.00 89.75 275 TYR A CA 1
ATOM 2288 C C . TYR A 1 275 ? 15.020 14.525 -16.730 1.00 89.75 275 TYR A C 1
ATOM 2290 O O . TYR A 1 275 ? 14.904 13.551 -15.986 1.00 89.75 275 TYR A O 1
ATOM 2298 N N . LYS A 1 276 ? 16.206 14.891 -17.231 1.00 89.94 276 LYS A N 1
ATOM 2299 C CA . LYS A 1 276 ? 17.467 14.179 -16.962 1.00 89.94 276 LYS A CA 1
ATOM 2300 C C . LYS A 1 276 ? 18.273 14.736 -15.786 1.00 89.94 276 LYS A C 1
ATOM 2302 O O . LYS A 1 276 ? 19.292 14.147 -15.436 1.00 89.94 276 LYS A O 1
ATOM 2307 N N . PHE A 1 277 ? 17.791 15.780 -15.111 1.00 87.50 277 PHE A N 1
ATOM 2308 C CA . PHE A 1 277 ? 18.472 16.416 -13.981 1.00 87.50 277 PHE A CA 1
ATOM 2309 C C . PHE A 1 277 ? 18.880 15.423 -12.885 1.00 87.50 277 PHE A C 1
ATOM 2311 O O . PHE A 1 277 ? 20.024 15.433 -12.446 1.00 87.50 277 PHE A O 1
ATOM 2318 N N . ASN A 1 278 ? 17.979 14.524 -12.470 1.00 84.81 278 ASN A N 1
ATOM 2319 C CA . ASN A 1 278 ? 18.283 13.551 -11.413 1.00 84.81 278 ASN A CA 1
ATOM 2320 C C . ASN A 1 278 ? 19.386 12.558 -11.817 1.00 84.81 278 ASN A C 1
ATOM 2322 O O . ASN A 1 278 ? 20.171 12.165 -10.961 1.00 84.81 278 ASN A O 1
ATOM 2326 N N . ALA A 1 279 ? 19.459 12.177 -13.097 1.00 85.50 279 ALA A N 1
ATOM 2327 C CA . ALA A 1 279 ? 20.503 11.284 -13.603 1.00 85.50 279 ALA A CA 1
ATOM 2328 C C . ALA A 1 279 ? 21.868 11.989 -13.628 1.00 85.50 279 ALA A C 1
ATOM 2330 O O . ALA A 1 279 ? 22.883 11.399 -13.271 1.00 85.50 279 ALA A O 1
ATOM 2331 N N . VAL A 1 280 ? 21.886 13.278 -13.978 1.00 85.44 280 VAL A N 1
ATOM 2332 C CA . VAL A 1 280 ? 23.102 14.102 -13.920 1.00 85.44 280 VAL A CA 1
ATOM 2333 C C . VAL A 1 280 ? 23.538 14.336 -12.471 1.00 85.44 280 VAL A C 1
ATOM 2335 O O . VAL A 1 280 ? 24.706 14.166 -12.151 1.00 85.44 280 VAL A O 1
ATOM 2338 N N . TYR A 1 281 ? 22.598 14.631 -11.568 1.00 81.19 281 TYR A N 1
ATOM 2339 C CA . TYR A 1 281 ? 22.865 14.817 -10.136 1.00 81.19 281 TYR A CA 1
ATOM 2340 C C . TYR A 1 281 ? 23.463 13.575 -9.464 1.00 81.19 281 TYR A C 1
ATOM 2342 O O . TYR A 1 281 ? 24.318 13.692 -8.593 1.00 81.19 281 TYR A O 1
ATOM 2350 N N . ARG A 1 282 ? 23.025 12.378 -9.868 1.00 83.81 282 ARG A N 1
ATOM 2351 C CA . ARG A 1 282 ? 23.534 11.098 -9.350 1.00 83.81 282 ARG A CA 1
ATOM 2352 C C . ARG A 1 282 ? 24.825 10.629 -10.029 1.00 83.81 282 ARG A C 1
ATOM 2354 O O . ARG A 1 282 ? 25.272 9.524 -9.746 1.00 83.81 282 ARG A O 1
ATOM 2361 N N . ASN A 1 283 ? 25.412 11.435 -10.918 1.00 81.75 283 ASN A N 1
ATOM 2362 C CA . ASN A 1 283 ? 26.553 11.062 -11.761 1.00 81.75 283 ASN A CA 1
ATOM 2363 C C . ASN A 1 283 ? 26.302 9.824 -12.652 1.00 81.75 283 ASN A C 1
ATOM 2365 O O . ASN A 1 283 ? 27.247 9.189 -13.113 1.00 81.75 283 ASN A O 1
ATOM 2369 N N . GLU A 1 284 ? 25.038 9.490 -12.935 1.00 84.88 284 GLU A N 1
ATOM 2370 C CA . GLU A 1 284 ? 24.647 8.413 -13.861 1.00 84.88 284 GLU A CA 1
ATOM 2371 C C . GLU A 1 284 ? 24.763 8.859 -15.330 1.00 84.88 284 GLU A C 1
ATOM 2373 O O . GLU A 1 284 ? 24.812 8.032 -16.240 1.00 84.88 284 GLU A O 1
ATOM 2378 N N . MET A 1 285 ? 24.787 10.175 -15.572 1.00 85.50 285 MET A N 1
ATOM 2379 C CA . MET A 1 285 ? 24.892 10.780 -16.898 1.00 85.50 285 MET A CA 1
ATOM 2380 C C . MET A 1 285 ? 25.861 11.962 -16.880 1.00 85.50 285 MET A C 1
ATOM 2382 O O . MET A 1 285 ? 25.698 12.899 -16.101 1.00 85.50 285 MET A O 1
ATOM 2386 N N . THR A 1 286 ? 26.843 11.950 -17.782 1.00 88.31 286 THR A N 1
ATOM 2387 C CA . THR A 1 286 ? 27.792 13.063 -17.942 1.00 88.31 286 THR A CA 1
ATOM 2388 C C . THR A 1 286 ? 27.230 14.169 -18.844 1.00 88.31 286 THR A C 1
ATOM 2390 O O . THR A 1 286 ? 26.328 13.937 -19.652 1.00 88.31 286 THR A O 1
ATOM 2393 N N . LEU A 1 287 ? 27.782 15.386 -18.758 1.00 85.69 287 LEU A N 1
ATOM 2394 C CA . LEU A 1 287 ? 27.379 16.508 -19.624 1.00 85.69 287 LEU A CA 1
ATOM 2395 C C . LEU A 1 287 ? 27.483 16.197 -21.135 1.00 85.69 287 LEU A C 1
ATOM 2397 O O . LEU A 1 287 ? 26.542 16.526 -21.859 1.00 85.69 287 LEU A O 1
ATOM 2401 N N . PRO A 1 288 ? 28.543 15.530 -21.642 1.00 87.69 288 PRO A N 1
ATOM 2402 C CA . PRO A 1 288 ? 28.593 15.110 -23.044 1.00 87.69 288 PRO A CA 1
ATOM 2403 C C . PRO A 1 288 ? 27.481 14.118 -23.420 1.00 87.69 288 PRO A C 1
ATOM 2405 O O . PRO A 1 288 ? 26.860 14.254 -24.470 1.00 87.69 288 PRO A O 1
ATOM 2408 N N . GLN A 1 289 ? 27.153 13.166 -22.541 1.00 87.56 289 GLN A N 1
ATOM 2409 C CA . GLN A 1 289 ? 26.050 12.223 -22.777 1.00 87.56 289 GLN A CA 1
ATOM 2410 C C . GLN A 1 289 ? 24.683 12.921 -22.783 1.00 87.56 289 GLN A C 1
ATOM 2412 O O . GLN A 1 289 ? 23.792 12.539 -23.545 1.00 87.56 289 GLN A O 1
ATOM 2417 N N . LEU A 1 290 ? 24.517 13.967 -21.968 1.00 89.38 290 LEU A N 1
ATOM 2418 C CA . LEU A 1 290 ? 23.325 14.809 -21.989 1.00 89.38 290 LEU A CA 1
ATOM 2419 C C . LEU A 1 290 ? 23.197 15.564 -23.323 1.00 89.38 290 LEU A C 1
ATOM 2421 O O . LEU A 1 290 ? 22.100 15.634 -23.874 1.00 89.38 290 LEU A O 1
ATOM 2425 N N . LEU A 1 291 ? 24.297 16.078 -23.882 1.00 88.62 291 LEU A N 1
ATOM 2426 C CA . LEU A 1 291 ? 24.289 16.706 -25.210 1.00 88.62 291 LEU A CA 1
ATOM 2427 C C . LEU A 1 291 ? 23.864 15.729 -26.310 1.00 88.62 291 LEU A C 1
ATOM 2429 O O . LEU A 1 291 ? 23.012 16.066 -27.135 1.00 88.62 291 LEU A O 1
ATOM 2433 N N . ASP A 1 292 ? 24.408 14.513 -26.300 1.00 88.19 292 ASP A N 1
ATOM 2434 C CA . ASP A 1 292 ? 24.018 13.466 -27.248 1.00 88.19 292 ASP A CA 1
ATOM 2435 C C . ASP A 1 292 ? 22.540 13.087 -27.104 1.00 88.19 292 ASP A C 1
ATOM 2437 O O . ASP A 1 292 ? 21.844 12.880 -28.103 1.00 88.19 292 ASP A O 1
ATOM 2441 N N . TYR A 1 293 ? 22.025 13.054 -25.872 1.00 90.56 293 TYR A N 1
ATOM 2442 C CA . TYR A 1 293 ? 20.603 12.849 -25.610 1.00 90.56 293 TYR A CA 1
ATOM 2443 C C . TYR A 1 293 ? 19.743 13.966 -26.218 1.00 90.56 293 TYR A C 1
ATOM 2445 O O . TYR A 1 293 ? 18.725 13.672 -26.848 1.00 90.56 293 TYR A O 1
ATOM 2453 N N . LEU A 1 294 ? 20.145 15.234 -26.095 1.00 88.44 294 LEU A N 1
ATOM 2454 C CA . LEU A 1 294 ? 19.413 16.354 -26.699 1.00 88.44 294 LEU A CA 1
ATOM 2455 C C . LEU A 1 294 ? 19.387 16.251 -28.232 1.00 88.44 294 LEU A C 1
ATOM 2457 O O . LEU A 1 294 ? 18.324 16.411 -28.835 1.00 88.44 294 LEU A O 1
ATOM 2461 N N . LYS A 1 295 ? 20.511 15.886 -28.862 1.00 87.81 295 LYS A N 1
ATOM 2462 C CA . LYS A 1 295 ? 20.583 15.676 -30.318 1.00 87.81 295 LYS A CA 1
ATOM 2463 C C . LYS A 1 295 ? 19.665 14.557 -30.803 1.00 87.81 295 LYS A C 1
ATOM 2465 O O . LYS A 1 295 ? 18.930 14.743 -31.770 1.00 87.81 295 LYS A O 1
ATOM 2470 N N . ARG A 1 296 ? 19.646 13.415 -30.102 1.00 88.81 296 ARG A N 1
ATOM 2471 C CA . ARG A 1 296 ? 18.737 12.288 -30.402 1.00 88.81 296 ARG A CA 1
ATOM 2472 C C . ARG A 1 296 ? 17.257 12.672 -30.280 1.00 88.81 296 ARG A C 1
ATOM 2474 O O . ARG A 1 296 ? 16.418 12.049 -30.917 1.00 88.81 296 ARG A O 1
ATOM 2481 N N . ASN A 1 297 ? 16.943 13.710 -29.503 1.00 86.12 297 ASN A N 1
ATOM 2482 C CA . ASN A 1 297 ? 15.595 14.253 -29.325 1.00 86.12 297 ASN A CA 1
ATOM 2483 C C . ASN A 1 297 ? 15.289 15.459 -30.242 1.00 86.12 297 ASN A C 1
ATOM 2485 O O . ASN A 1 297 ? 14.395 16.260 -29.949 1.00 86.12 297 ASN A O 1
ATOM 2489 N N . ASN A 1 298 ? 15.984 15.565 -31.381 1.00 85.31 298 ASN A N 1
ATOM 2490 C CA . ASN A 1 298 ? 15.783 16.586 -32.417 1.00 85.31 298 ASN A CA 1
ATOM 2491 C C . ASN A 1 298 ? 16.091 18.026 -31.968 1.00 85.31 298 ASN A C 1
ATOM 2493 O O . ASN A 1 298 ? 15.460 18.971 -32.446 1.00 85.31 298 ASN A O 1
ATOM 2497 N N . ILE A 1 299 ? 17.044 18.212 -31.050 1.00 86.62 299 ILE A N 1
ATOM 2498 C CA . ILE A 1 299 ? 17.600 19.535 -30.745 1.00 86.62 299 ILE A CA 1
ATOM 2499 C C . ILE A 1 299 ? 18.884 19.711 -31.540 1.00 86.62 299 ILE A C 1
ATOM 2501 O O . ILE A 1 299 ? 19.779 18.871 -31.489 1.00 86.62 299 ILE A O 1
ATOM 2505 N N . THR A 1 300 ? 18.973 20.816 -32.272 1.00 85.88 300 THR A N 1
ATOM 2506 C CA . THR A 1 300 ? 20.169 21.163 -33.043 1.00 85.88 300 THR A CA 1
ATOM 2507 C C . THR A 1 300 ? 20.917 22.298 -32.357 1.00 85.88 300 THR A C 1
ATOM 2509 O O . THR A 1 300 ? 20.336 23.073 -31.599 1.00 85.88 300 THR A O 1
ATOM 2512 N N . PHE A 1 301 ? 22.222 22.388 -32.587 1.00 89.00 301 PHE A N 1
ATOM 2513 C CA . PHE A 1 301 ? 23.073 23.414 -31.990 1.00 89.00 301 PHE A CA 1
ATOM 2514 C C . PHE A 1 301 ? 23.616 24.331 -33.081 1.00 89.00 301 PHE A C 1
ATOM 2516 O O . PHE A 1 301 ? 23.993 23.862 -34.152 1.00 89.00 301 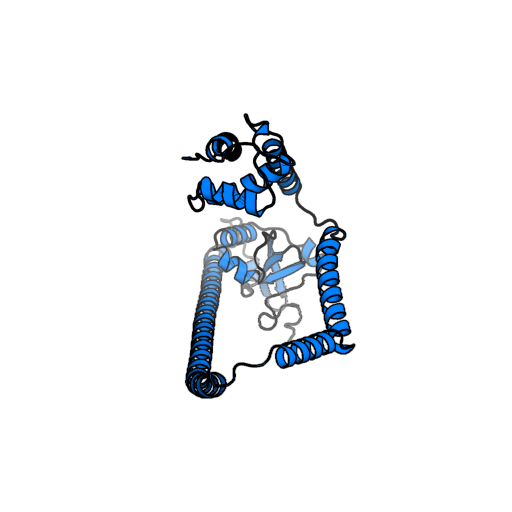PHE A O 1
ATOM 2523 N N . ASN A 1 302 ? 23.655 25.632 -32.805 1.00 83.88 302 ASN A N 1
ATOM 2524 C CA . ASN A 1 302 ? 24.220 26.642 -33.704 1.00 83.88 302 ASN A CA 1
ATOM 2525 C C . ASN A 1 302 ? 25.723 26.873 -33.455 1.00 83.88 302 ASN A C 1
ATOM 2527 O O . ASN A 1 302 ? 26.406 27.531 -34.230 1.00 83.88 302 ASN A O 1
ATOM 2531 N N . GLN A 1 303 ? 26.243 26.363 -32.339 1.00 85.62 303 GLN A N 1
ATOM 2532 C CA . GLN A 1 303 ? 27.635 26.512 -31.923 1.00 85.62 303 GLN A CA 1
ATOM 2533 C C . GLN A 1 303 ? 28.263 25.152 -31.625 1.00 85.62 303 GLN A C 1
ATOM 2535 O O . GLN A 1 303 ? 27.569 24.143 -31.489 1.00 85.62 303 GLN A O 1
ATOM 2540 N N . SER A 1 304 ? 29.593 25.132 -31.500 1.00 84.88 304 SER A N 1
ATOM 2541 C CA . SER A 1 304 ? 30.316 23.922 -31.102 1.00 84.88 304 SER A CA 1
ATOM 2542 C C . SER A 1 304 ? 29.848 23.417 -29.732 1.00 84.88 304 SER A C 1
ATOM 2544 O O . SER A 1 304 ? 29.555 24.206 -28.834 1.00 84.88 304 SER A O 1
ATOM 2546 N N . GLU A 1 305 ? 29.835 22.097 -29.540 1.00 83.25 305 GLU A N 1
ATOM 2547 C CA . GLU A 1 305 ? 29.409 21.461 -28.283 1.00 83.25 305 GLU A CA 1
ATOM 2548 C C . GLU A 1 305 ? 30.143 22.008 -27.059 1.00 83.25 305 GLU A C 1
ATOM 2550 O O . GLU A 1 305 ? 29.533 22.204 -26.014 1.00 83.25 305 GLU A O 1
ATOM 2555 N N . LYS A 1 306 ? 31.426 22.354 -27.214 1.00 84.75 306 LYS A N 1
ATOM 2556 C CA . LYS A 1 306 ? 32.239 22.970 -26.158 1.00 84.75 306 LYS A CA 1
ATOM 2557 C C . LYS A 1 306 ? 31.629 24.271 -25.627 1.00 84.75 306 LYS A C 1
ATOM 2559 O O . LYS A 1 306 ? 31.758 24.546 -24.443 1.00 84.75 306 LYS A O 1
ATOM 2564 N N . LEU A 1 307 ? 30.959 25.049 -26.480 1.00 82.25 307 LEU A N 1
ATOM 2565 C CA . LEU A 1 307 ? 30.287 26.296 -26.104 1.00 82.25 307 LEU A CA 1
ATOM 2566 C C . LEU A 1 307 ? 28.846 26.071 -25.626 1.00 82.25 307 LEU A C 1
ATOM 2568 O O . LEU A 1 307 ? 28.357 26.811 -24.778 1.00 82.25 307 LEU A O 1
ATOM 2572 N N . VAL A 1 308 ? 28.177 25.031 -26.124 1.00 85.94 308 VAL A N 1
ATOM 2573 C CA . VAL A 1 308 ? 26.800 24.669 -25.738 1.00 85.94 308 VAL A CA 1
ATOM 2574 C C . VAL A 1 308 ? 26.737 24.064 -24.328 1.00 85.94 308 VAL A C 1
ATOM 2576 O O . VAL A 1 308 ? 25.707 24.144 -23.662 1.00 85.94 308 VAL A O 1
ATOM 2579 N N . ILE A 1 309 ? 27.845 23.512 -23.823 1.00 87.12 309 ILE A N 1
ATOM 2580 C CA . ILE A 1 309 ? 27.930 23.013 -22.441 1.00 87.12 309 ILE A CA 1
ATOM 2581 C C . ILE A 1 309 ? 27.649 24.119 -21.415 1.00 87.12 309 ILE A C 1
ATOM 2583 O O . ILE A 1 309 ? 27.008 23.847 -20.403 1.00 87.12 309 ILE A O 1
ATOM 2587 N N . TYR A 1 310 ? 28.095 25.353 -21.661 1.00 86.94 310 TYR A N 1
ATOM 2588 C CA . TYR A 1 310 ? 27.956 26.458 -20.708 1.00 86.94 310 TYR A CA 1
ATOM 2589 C C . TYR A 1 310 ? 26.495 26.800 -20.364 1.00 86.94 310 TYR A C 1
ATOM 2591 O O . TYR A 1 310 ? 26.169 26.729 -19.177 1.00 86.94 310 TYR A O 1
ATOM 2599 N N . PRO A 1 311 ? 25.590 27.077 -21.330 1.00 87.44 311 PRO A N 1
ATOM 2600 C CA . PRO A 1 311 ? 24.182 27.332 -21.014 1.00 87.44 311 PRO A CA 1
ATOM 2601 C C . PRO A 1 311 ? 23.509 26.130 -20.335 1.00 87.44 311 PRO A C 1
ATOM 2603 O O . PRO A 1 311 ? 22.703 26.290 -19.424 1.00 87.44 311 PRO A O 1
ATOM 2606 N N . ILE A 1 312 ? 23.855 24.897 -20.716 1.00 87.94 312 ILE A N 1
ATOM 2607 C CA . ILE A 1 312 ? 23.266 23.701 -20.094 1.00 87.94 312 ILE A CA 1
ATOM 2608 C C . ILE A 1 312 ? 23.737 23.539 -18.646 1.00 87.94 312 ILE A C 1
ATOM 2610 O O . ILE A 1 312 ? 22.932 23.214 -17.774 1.00 87.94 312 ILE A O 1
ATOM 2614 N N . ARG A 1 313 ? 25.017 23.802 -18.366 1.00 88.31 313 ARG A N 1
ATOM 2615 C CA . ARG A 1 313 ? 25.574 23.770 -17.009 1.00 88.31 313 ARG A CA 1
ATOM 2616 C C . ARG A 1 313 ? 24.963 24.857 -16.129 1.00 88.31 313 ARG A C 1
ATOM 2618 O O . ARG A 1 313 ? 24.568 24.561 -15.007 1.00 88.31 313 ARG A O 1
ATOM 2625 N N . GLU A 1 314 ? 24.840 26.078 -16.641 1.00 87.56 314 GLU A N 1
ATOM 2626 C CA . GLU A 1 314 ? 24.178 27.186 -15.942 1.00 87.56 314 GLU A CA 1
ATOM 2627 C C . GLU A 1 314 ? 22.727 26.831 -15.589 1.00 87.56 314 GLU A C 1
ATOM 2629 O O . GLU A 1 314 ? 22.298 27.005 -14.447 1.00 87.56 314 GLU A O 1
ATOM 2634 N N . PHE A 1 315 ? 21.995 26.229 -16.531 1.00 89.75 315 PHE A N 1
ATOM 2635 C CA . PHE A 1 315 ? 20.624 25.789 -16.293 1.00 89.75 315 PHE A CA 1
ATOM 2636 C C . PHE A 1 315 ? 20.528 24.666 -15.249 1.00 89.75 315 PHE A C 1
ATOM 2638 O O . PHE A 1 315 ? 19.653 24.700 -14.385 1.00 89.75 315 PHE A O 1
ATOM 2645 N N . LEU A 1 316 ? 21.442 23.690 -15.273 1.00 88.56 316 LEU A N 1
ATOM 2646 C CA . LEU A 1 316 ? 21.510 22.636 -14.255 1.00 88.56 316 LEU A CA 1
ATOM 2647 C C . LEU A 1 316 ? 21.781 23.209 -12.859 1.00 88.56 316 LEU A C 1
ATOM 2649 O O . LEU A 1 316 ? 21.094 22.833 -11.910 1.00 88.56 316 LEU A O 1
ATOM 2653 N N . LEU A 1 317 ? 22.718 24.154 -12.732 1.00 86.81 317 LEU A N 1
ATOM 2654 C CA . LEU A 1 317 ? 23.002 24.839 -11.466 1.00 86.81 317 LEU A CA 1
ATOM 2655 C C . LEU A 1 317 ? 21.780 25.607 -10.947 1.00 86.81 317 LEU A C 1
ATOM 2657 O O . LEU A 1 317 ? 21.494 25.586 -9.749 1.00 86.81 317 LEU A O 1
ATOM 2661 N N . TYR A 1 318 ? 21.016 26.234 -11.843 1.00 87.31 318 TYR A N 1
ATOM 2662 C CA . TYR A 1 318 ? 19.768 26.887 -11.467 1.00 87.31 318 TYR A CA 1
ATOM 2663 C C . TYR A 1 318 ? 18.706 25.897 -10.965 1.00 87.31 318 TYR A C 1
ATOM 2665 O O . TYR A 1 318 ? 18.074 26.148 -9.938 1.00 87.31 318 TYR A O 1
ATOM 2673 N N . ILE A 1 319 ? 18.536 24.750 -11.635 1.00 86.38 319 ILE A N 1
ATOM 2674 C CA . ILE A 1 319 ? 17.618 23.698 -11.172 1.00 86.38 319 ILE A CA 1
ATOM 2675 C C . ILE A 1 319 ? 18.039 23.199 -9.782 1.00 86.38 319 ILE A C 1
ATOM 2677 O O . ILE A 1 319 ? 17.191 23.056 -8.904 1.00 86.38 319 ILE A O 1
ATOM 2681 N N . ALA A 1 320 ? 19.337 22.982 -9.556 1.00 85.56 320 ALA A N 1
ATOM 2682 C CA . ALA A 1 320 ? 19.881 22.610 -8.248 1.00 85.56 320 ALA A CA 1
ATOM 2683 C C . ALA A 1 320 ? 19.492 23.607 -7.152 1.00 85.56 320 ALA A 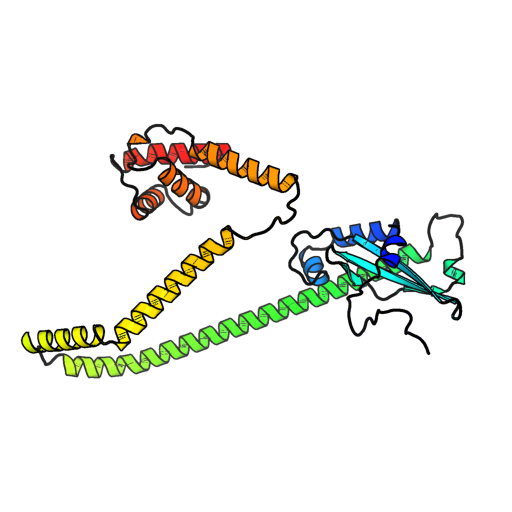C 1
ATOM 2685 O O . ALA A 1 320 ? 18.979 23.205 -6.105 1.00 85.56 320 ALA A O 1
ATOM 2686 N N . LYS A 1 321 ? 19.650 24.905 -7.431 1.00 85.62 321 LYS A N 1
ATOM 2687 C CA . LYS A 1 321 ? 19.297 25.984 -6.505 1.00 85.62 321 LYS A CA 1
ATOM 2688 C C . LYS A 1 321 ? 17.805 26.005 -6.163 1.00 85.62 321 LYS A C 1
ATOM 2690 O O . LYS A 1 321 ? 17.454 26.158 -4.998 1.00 85.62 321 LYS A O 1
ATOM 2695 N N . GLU A 1 322 ? 16.926 25.832 -7.147 1.00 82.69 322 GLU A N 1
ATOM 2696 C CA . GLU A 1 322 ? 15.469 25.829 -6.924 1.00 82.69 322 GLU A CA 1
ATOM 2697 C C . GLU A 1 322 ? 14.964 24.541 -6.243 1.00 82.69 322 GLU A C 1
ATOM 2699 O O . GLU A 1 322 ? 13.916 24.550 -5.595 1.00 82.69 322 GLU A O 1
ATOM 2704 N N . VAL A 1 323 ? 15.702 23.431 -6.363 1.00 78.94 323 VAL A N 1
ATOM 2705 C CA . VAL A 1 323 ? 15.372 22.134 -5.738 1.00 78.94 323 VAL A CA 1
ATOM 2706 C C . VAL A 1 323 ? 16.063 21.950 -4.374 1.00 78.94 323 VAL A C 1
ATOM 2708 O O . VAL A 1 323 ? 15.712 21.029 -3.639 1.00 78.94 323 VAL A O 1
ATOM 2711 N N . GLY A 1 324 ? 16.996 22.833 -3.998 1.00 74.31 324 GLY A N 1
ATOM 2712 C CA . GLY A 1 324 ? 17.733 22.765 -2.730 1.00 74.31 324 GLY A CA 1
ATOM 2713 C C . GLY A 1 324 ? 18.784 21.652 -2.693 1.00 74.31 324 GLY A C 1
ATOM 2714 O O . GLY A 1 324 ? 18.972 21.018 -1.660 1.00 74.31 324 GLY A O 1
ATOM 2715 N N . LYS A 1 325 ? 19.422 21.364 -3.832 1.00 74.38 325 LYS A N 1
ATOM 2716 C CA . LYS A 1 325 ? 20.453 20.327 -3.974 1.00 74.38 325 LYS A CA 1
ATOM 2717 C C . LYS A 1 325 ? 21.770 20.941 -4.442 1.00 74.38 325 LYS A C 1
ATOM 2719 O O . LYS A 1 325 ? 21.764 21.694 -5.409 1.00 74.38 325 LYS A O 1
ATOM 2724 N N . ASP A 1 326 ? 22.887 20.539 -3.840 1.00 61.16 326 ASP A N 1
ATOM 2725 C CA . ASP A 1 326 ? 24.222 20.963 -4.278 1.00 61.16 326 ASP A CA 1
ATOM 2726 C C . ASP A 1 326 ? 24.723 20.075 -5.420 1.00 61.16 326 ASP A C 1
ATOM 2728 O O . ASP A 1 326 ? 24.937 18.873 -5.256 1.00 61.16 326 ASP A O 1
ATOM 2732 N N . LEU A 1 327 ? 24.875 20.663 -6.606 1.00 64.06 327 LEU A N 1
ATOM 2733 C CA . LEU A 1 327 ? 25.405 19.998 -7.793 1.00 64.06 327 LEU A CA 1
ATOM 2734 C C . LEU A 1 327 ? 26.916 20.253 -7.912 1.00 64.06 327 LEU A C 1
ATOM 2736 O O . LEU A 1 327 ? 27.328 21.378 -8.188 1.00 64.06 327 LEU A O 1
ATOM 2740 N N . ASN A 1 328 ? 27.729 19.201 -7.784 1.00 53.03 328 ASN A N 1
ATOM 2741 C CA . ASN A 1 328 ? 29.141 19.225 -8.180 1.00 53.03 328 ASN A CA 1
ATOM 2742 C C . ASN A 1 328 ? 29.238 18.907 -9.680 1.00 53.03 328 ASN A C 1
ATOM 2744 O O . ASN A 1 328 ? 29.331 17.740 -10.055 1.00 53.03 328 ASN A O 1
ATOM 2748 N N . VAL A 1 329 ? 29.150 19.936 -10.530 1.00 48.94 329 VAL A N 1
ATOM 2749 C CA . VAL A 1 329 ? 29.234 19.817 -12.002 1.00 48.94 329 VAL A CA 1
ATOM 2750 C C . VAL A 1 329 ? 30.509 20.436 -12.514 1.00 48.94 329 VAL A C 1
ATOM 2752 O O . VAL A 1 329 ? 30.720 21.625 -12.184 1.00 48.94 329 VAL A O 1
#

pLDDT: mean 71.61, std 13.75, range [35.34, 90.56]

Radius of gyration: 34.52 Å; chains: 1; bounding box: 63×62×106 Å

Foldseek 3Di:
DDPPPDPDDVVPDLKDQDDVVQVVVWDDDVLQVVVVVLLVPDDQVLNCVQVVHNDPPFDKGKTKDWDADPVQQKIWIWIWIDTPVSITGTQFDIDIDGNVQVPDDDPPDPDRPVRPPVVVVRSVVSSVVSVVVVVVVVVVVVVVVVVVVVVVVVVVVVVVVVVVVVVVVVVVVVVVVVPDDDDPVVVVVVVVVVVVVCVDPVNVVVVVVVVVVVVVVVVVVVVVPPDDPDDPDDPVVVVVVVVVVVLVCVLLPDDFPPCVQKDDDSSVLSVLLLVCLVCQQVVVADLVRSVVVCVVVVIDGPDDSVSVSRRSVRSSCVVCVSVVHDGPD

Secondary structure (DSSP, 8-state):
---TT-S--TTT-SEE---HHHHHH----HHHHHHHHHHHSS-HHHHHHHHTS----PPPEEEEEEEEETTTTEEEEEEEEE-TTS-EEE-SPPEEEEHHHHT---TT-SS-THHHHHHHHHHHHHHHHHHHHHHHHHHHHHHHHHHHHHHHHHHHHHHHHHHHHHHHHHHHHHHHHTT----HHHHHHHHHHHHHHHTSHHHHHHHHHHHHHHHHHHHHHHHTTT--------HHHHHHHHHHHHHHHHHHTPPPTTGGGEES-HHHHHHHHHHHHHHHHTTSS-HHHHHHHHHHTT-EESS-HHHHHHHHHHHHHHHHHHHT-----